Protein AF-O53037-F1 (afdb_monomer)

pLDDT: mean 86.44, std 13.81, range [35.84, 98.5]

Foldseek 3Di:
DVVVVVVVVVVVVVVVVVVVVVVVVPPDPQDPVCVQAPLFAADPDLQQQLLRQLQSCCCRVVVDPPGHSVNSLVQAPHSVHHDDLVSSQVSCVVVLKHKDKDWAALLLVLLAQAKKWFWWQPPVRRIHIWIFGHDDPQWTFIAGNHGGTDTHHSVRRLVTGDADPVNTTMIMDIGNDPVVVVVRVCSSVVVVVVVVVD

Solvent-accessible surface area (backbone atoms only — not comparable to full-atom values): 10901 Å² total; per-residue (Å²): 119,72,68,60,56,54,51,53,50,51,52,52,53,49,52,52,52,51,54,50,51,54,56,58,70,66,55,77,81,75,48,72,67,55,61,30,43,56,86,52,40,64,39,92,51,92,49,32,23,42,28,6,40,51,25,22,45,40,32,68,75,65,64,42,76,98,57,41,38,65,65,40,37,74,68,43,96,54,70,87,43,68,64,50,74,69,54,52,33,55,54,37,43,81,72,68,28,45,52,48,79,47,75,36,38,68,75,42,56,73,54,46,82,58,58,28,40,34,49,30,34,45,101,82,78,48,73,43,36,31,28,41,55,31,72,56,98,70,20,36,36,34,45,28,20,88,84,29,50,50,74,40,46,50,81,59,45,63,76,28,47,43,58,47,99,86,59,23,31,54,32,38,42,68,38,76,49,73,67,59,50,50,50,54,54,44,49,39,51,56,57,52,56,61,69,70,76,113

Radius of gyration: 23.27 Å; Cα contacts (8 Å, |Δi|>4): 294; chains: 1; bounding box: 66×50×70 Å

Mean predicted aligned error: 9.65 Å

InterPro domains:
  IPR005074 Peptidase C39, bacteriocin processing [PF03412] (38-161)
  IPR005074 Peptidase C39, bacteriocin processing [PS50990] (43-168)

Secondary structure (DSSP, 8-state):
-HHHHHHHHHHHHHHHHHHHHHHHHTS----HHHHHTTT-PPPSSTT-HHHHHHHHIIIIIS--TT--HHHHHTTSS-TTSPPPHHHHHHHHHHTT-EEEEEEE-HHHHTT--S-EEEEEE-TTS-EEEEEEEEEETTEEEEEETTTEEEEEEHHHHHHHB-B-TTS-EEEEEEESSHHHHHHHHHHHHHHHHHTT--

Organism: Haemophilus influenzae (NCBI:txid727)

Sequence (198 aa):
MLQSTLTLRKIYNLIILLCISDYISAREIVSYNEFKNFNIIRQTKNNSCGAAALATMLKYKFHISEINEDTILYKLKNPNEEASFFELARISKEFNINAIGLALTLKELLNINKPVIAYVNNSLNNDHFIIINGIFNKELLISDPAIGNYSLKVSDFEKIWLLRNDKKGDILYLHRDSKDHLEFIDNIKTKHRLLLRN

Nearest PDB structures (foldseek):
  6v9z-assembly1_B  TM=8.850E-01  e=5.588E-09  Acetivibrio thermocellus ATCC 27405
  7s5j-assembly1_A  TM=8.083E-01  e=1.763E-09  Acetivibrio thermocellus ATCC 27405
  3k8u-assembly1_A  TM=8.615E-01  e=3.901E-08  Streptococcus mutans
  8vp9-assembly1_B  TM=8.475E-01  e=3.672E-08  Acetivibrio thermocellus ATCC 27405
  8vp6-assembly1_A  TM=8.299E-01  e=3.672E-08  Acetivibrio thermocellus ATCC 27405

Structure (mmCIF, N/CA/C/O backbone):
data_AF-O53037-F1
#
_entry.id   AF-O53037-F1
#
loop_
_atom_site.group_PDB
_atom_site.id
_atom_site.type_symbol
_atom_site.label_atom_id
_atom_site.label_alt_id
_atom_site.label_comp_id
_atom_site.label_asym_id
_atom_site.label_entity_id
_atom_site.label_seq_id
_atom_site.pdbx_PDB_ins_code
_atom_site.Cartn_x
_atom_site.Cartn_y
_atom_site.Cartn_z
_atom_site.occupancy
_atom_site.B_iso_or_equiv
_atom_site.auth_seq_id
_atom_site.auth_comp_id
_atom_site.auth_asym_id
_atom_site.auth_atom_id
_atom_site.pdbx_PDB_model_num
ATOM 1 N N . MET A 1 1 ? 37.431 -31.813 50.242 1.00 59.84 1 MET A N 1
ATOM 2 C CA . MET A 1 1 ? 36.093 -31.927 49.610 1.00 59.84 1 MET A CA 1
ATOM 3 C C . MET A 1 1 ? 35.412 -30.585 49.314 1.00 59.84 1 MET A C 1
ATOM 5 O O . MET A 1 1 ? 34.792 -30.495 48.268 1.00 59.84 1 MET A O 1
ATOM 9 N N . LEU A 1 2 ? 35.512 -29.539 50.155 1.00 58.38 2 LEU A N 1
ATOM 10 C CA . LEU A 1 2 ? 34.874 -28.233 49.863 1.00 58.38 2 LEU A CA 1
ATOM 11 C C . LEU A 1 2 ? 35.540 -27.426 48.729 1.00 58.38 2 LEU A C 1
ATOM 13 O O . LEU A 1 2 ? 34.871 -26.702 48.003 1.00 58.38 2 LEU A O 1
ATOM 17 N N . GLN A 1 3 ? 36.860 -27.524 48.561 1.00 58.97 3 GLN A N 1
ATOM 18 C CA . GLN A 1 3 ? 37.585 -26.698 47.586 1.00 58.97 3 GLN A CA 1
ATOM 19 C C . GLN A 1 3 ? 37.318 -27.130 46.134 1.00 58.97 3 GLN A C 1
ATOM 21 O O . GLN A 1 3 ? 37.257 -26.289 45.243 1.00 58.97 3 GLN A O 1
ATOM 26 N N . SER A 1 4 ? 37.072 -28.426 45.912 1.00 61.31 4 SER A N 1
ATOM 27 C CA . SER A 1 4 ? 36.720 -28.988 44.604 1.00 61.31 4 SER A CA 1
ATOM 28 C C . SER A 1 4 ? 35.309 -28.596 44.150 1.00 61.31 4 SER A C 1
ATOM 30 O O . SER A 1 4 ? 35.088 -28.357 42.970 1.00 61.31 4 SER A O 1
ATOM 32 N N . THR A 1 5 ? 34.339 -28.457 45.057 1.00 73.25 5 THR A N 1
ATOM 33 C CA . THR A 1 5 ? 32.981 -28.016 44.680 1.00 73.25 5 THR A CA 1
ATOM 34 C C . THR A 1 5 ? 32.943 -26.528 44.316 1.00 73.25 5 THR A C 1
ATOM 36 O O . THR A 1 5 ? 32.206 -26.122 43.417 1.00 73.25 5 THR A O 1
ATOM 39 N N . LEU A 1 6 ? 33.794 -25.717 44.954 1.00 72.25 6 LEU A N 1
ATOM 40 C CA . LEU A 1 6 ? 33.995 -24.304 44.623 1.00 72.25 6 LEU A CA 1
ATOM 41 C C . LEU A 1 6 ? 34.641 -24.110 43.244 1.00 72.25 6 LEU A C 1
ATOM 43 O O . LEU A 1 6 ? 34.237 -23.204 42.513 1.00 72.25 6 LEU A O 1
ATOM 47 N N . THR A 1 7 ? 35.616 -24.945 42.869 1.00 77.75 7 THR A N 1
ATOM 48 C CA . THR A 1 7 ? 36.243 -24.876 41.538 1.00 77.75 7 THR A CA 1
ATOM 49 C C . THR A 1 7 ? 35.273 -25.304 40.438 1.00 77.75 7 THR A C 1
ATOM 51 O O . THR A 1 7 ? 35.134 -24.586 39.450 1.00 77.75 7 THR A O 1
ATOM 54 N N . LEU A 1 8 ? 34.520 -26.389 40.641 1.00 77.00 8 LEU A N 1
ATOM 55 C CA . LEU A 1 8 ? 33.475 -26.847 39.714 1.00 77.00 8 LEU A CA 1
ATOM 56 C C . LEU A 1 8 ? 32.386 -25.786 39.481 1.00 77.00 8 LEU A C 1
ATOM 58 O O . LEU A 1 8 ? 32.019 -25.516 38.339 1.00 77.00 8 LEU A O 1
ATOM 62 N N . ARG A 1 9 ? 31.919 -25.112 40.541 1.00 80.62 9 ARG A N 1
ATOM 63 C CA . ARG A 1 9 ? 30.918 -24.037 40.427 1.00 80.62 9 ARG A CA 1
ATOM 64 C C . ARG A 1 9 ? 31.446 -22.809 39.676 1.00 80.62 9 ARG A C 1
ATOM 66 O O . ARG A 1 9 ? 30.692 -22.184 38.934 1.00 80.62 9 ARG A O 1
ATOM 73 N N . LYS A 1 10 ? 32.729 -22.463 39.836 1.00 80.12 10 LYS A N 1
ATOM 74 C CA . LYS A 1 10 ? 33.365 -21.370 39.078 1.00 80.12 10 LYS A CA 1
ATOM 75 C C . LYS A 1 10 ? 33.458 -21.690 37.588 1.00 80.12 10 LYS A C 1
ATOM 77 O O . LYS A 1 10 ? 33.148 -20.822 36.781 1.00 80.12 10 LYS A O 1
ATOM 82 N N . ILE A 1 11 ? 33.830 -22.922 37.238 1.00 85.94 11 ILE A N 1
ATOM 83 C CA . ILE A 1 11 ? 33.901 -23.374 35.841 1.00 85.94 11 ILE A CA 1
ATOM 84 C C . ILE A 1 11 ? 32.507 -23.349 35.207 1.00 85.94 11 ILE A C 1
ATOM 86 O O . ILE A 1 11 ? 32.342 -22.795 34.127 1.00 85.94 11 ILE A O 1
ATOM 90 N N . TYR A 1 12 ? 31.490 -23.861 35.904 1.00 87.38 12 TYR A N 1
ATOM 91 C CA . TYR A 1 12 ? 30.105 -23.836 35.427 1.00 87.38 12 TYR A CA 1
ATOM 92 C C . TYR A 1 12 ? 29.589 -22.410 35.183 1.00 87.38 12 TYR A C 1
ATOM 94 O O . TYR A 1 12 ? 29.035 -22.121 34.126 1.00 87.38 12 TYR A O 1
ATOM 102 N N . ASN A 1 13 ? 29.834 -21.492 36.123 1.00 81.62 13 ASN A N 1
ATOM 103 C CA . ASN A 1 13 ? 29.456 -20.088 35.960 1.00 81.62 13 ASN A CA 1
ATOM 104 C C . ASN A 1 13 ? 30.211 -19.406 34.809 1.00 81.62 13 ASN A C 1
ATOM 106 O O . ASN A 1 13 ? 29.629 -18.572 34.122 1.00 81.62 13 ASN A O 1
ATOM 110 N N . LEU A 1 14 ? 31.483 -19.756 34.589 1.00 83.56 14 LEU A N 1
ATOM 111 C CA . LEU A 1 14 ? 32.276 -19.227 33.480 1.00 83.56 14 LEU A CA 1
ATOM 112 C C . LEU A 1 14 ? 31.750 -19.731 32.130 1.00 83.56 14 LEU A C 1
ATOM 114 O O . LEU A 1 14 ? 31.617 -18.938 31.206 1.00 83.56 14 LEU A O 1
ATOM 118 N N . ILE A 1 15 ? 31.386 -21.014 32.036 1.00 83.50 15 ILE A N 1
ATOM 119 C CA . ILE A 1 15 ? 30.761 -21.594 30.838 1.00 83.50 15 ILE A CA 1
ATOM 120 C C . ILE A 1 15 ? 29.419 -20.911 30.556 1.00 83.50 15 ILE A C 1
ATOM 122 O O . ILE A 1 15 ? 29.190 -20.485 29.432 1.00 83.50 15 ILE A O 1
ATOM 126 N N . ILE A 1 16 ? 28.565 -20.727 31.571 1.00 81.94 16 ILE A N 1
ATOM 127 C CA . ILE A 1 16 ? 27.302 -19.988 31.413 1.00 81.94 16 ILE A CA 1
ATOM 128 C C . ILE A 1 16 ? 27.556 -18.564 30.914 1.00 81.94 16 ILE A C 1
ATOM 130 O O . ILE A 1 16 ? 26.870 -18.111 30.002 1.00 81.94 16 ILE A O 1
ATOM 134 N N . LEU A 1 17 ? 28.533 -17.857 31.484 1.00 78.50 17 LEU A N 1
ATOM 135 C CA . LEU A 1 17 ? 28.840 -16.482 31.093 1.00 78.50 17 LEU A CA 1
ATOM 136 C C . LEU A 1 17 ? 29.325 -16.395 29.638 1.00 78.50 17 LEU A C 1
ATOM 138 O O . LEU A 1 17 ? 28.902 -15.498 28.912 1.00 78.50 17 LEU A O 1
ATOM 142 N N . LEU A 1 18 ? 30.157 -17.347 29.206 1.00 78.31 18 LEU A N 1
ATOM 143 C CA . LEU A 1 18 ? 30.612 -17.457 27.819 1.00 78.31 18 LEU A CA 1
ATOM 144 C C . LEU A 1 18 ? 29.440 -17.761 26.873 1.00 78.31 18 LEU A C 1
ATOM 146 O O . LEU A 1 18 ? 29.256 -17.049 25.892 1.00 78.31 18 LEU A O 1
ATOM 150 N N . CYS A 1 19 ? 28.567 -18.712 27.221 1.00 71.69 19 CYS A N 1
ATOM 151 C CA . CYS A 1 19 ? 27.375 -19.021 26.427 1.00 71.69 19 CYS A CA 1
ATOM 152 C C . CYS A 1 19 ? 26.400 -17.835 26.323 1.00 71.69 19 CYS A C 1
ATOM 154 O O . CYS A 1 19 ? 25.789 -17.635 25.275 1.00 71.69 19 CYS A O 1
ATOM 156 N N . ILE A 1 20 ? 26.247 -17.035 27.385 1.00 71.75 20 ILE A N 1
ATOM 157 C CA . ILE A 1 20 ? 25.421 -15.817 27.360 1.00 71.75 20 ILE A CA 1
ATOM 158 C C . ILE A 1 20 ? 26.064 -14.747 26.469 1.00 71.75 20 ILE A C 1
ATOM 160 O O . ILE A 1 20 ? 25.354 -14.082 25.718 1.00 71.75 20 ILE A O 1
ATOM 164 N N . SER A 1 21 ? 27.388 -14.586 26.528 1.00 66.94 21 SER A N 1
ATOM 165 C CA . SER A 1 21 ? 28.127 -13.637 25.685 1.00 66.94 21 SER A CA 1
ATOM 166 C C . SER A 1 21 ? 27.959 -13.954 24.198 1.00 66.94 21 SER A C 1
ATOM 168 O O . SER A 1 21 ? 27.595 -13.073 23.417 1.00 66.94 21 SER A O 1
ATOM 170 N N . ASP A 1 22 ? 28.145 -15.218 23.816 1.00 62.12 22 ASP A N 1
ATOM 171 C CA . ASP A 1 22 ? 27.982 -15.669 22.430 1.00 62.12 22 ASP A CA 1
ATOM 172 C C . ASP A 1 22 ? 26.527 -15.522 21.960 1.00 62.12 22 ASP A C 1
ATOM 174 O O . ASP A 1 22 ? 26.267 -15.082 20.840 1.00 62.12 22 ASP A O 1
ATOM 178 N N . TYR A 1 23 ? 25.561 -15.804 22.841 1.00 62.50 23 TYR A N 1
ATOM 179 C CA . TYR A 1 23 ? 24.137 -15.618 22.558 1.00 62.50 23 TYR A CA 1
ATOM 180 C C . TYR A 1 23 ? 23.761 -14.144 22.331 1.00 62.50 23 TYR A C 1
ATOM 182 O O . TYR A 1 23 ? 22.953 -13.837 21.456 1.00 62.50 23 TYR A O 1
ATOM 190 N N . ILE A 1 24 ? 24.352 -13.217 23.091 1.00 61.16 24 ILE A N 1
ATOM 191 C CA . ILE A 1 24 ? 24.128 -11.774 22.918 1.00 61.16 24 ILE A CA 1
ATOM 192 C C . ILE A 1 24 ? 24.779 -11.279 21.621 1.00 61.16 24 ILE A C 1
ATOM 194 O O . ILE A 1 24 ? 24.157 -10.503 20.898 1.00 61.16 24 ILE A O 1
ATOM 198 N N . SER A 1 25 ? 25.980 -11.762 21.289 1.00 58.72 25 SER A N 1
ATOM 199 C CA . SER A 1 25 ? 26.671 -11.404 20.043 1.00 58.72 25 SER A CA 1
ATOM 200 C C . SER A 1 25 ? 25.971 -11.937 18.787 1.00 58.72 25 SER A C 1
ATOM 202 O O . SER A 1 25 ? 26.129 -11.356 17.717 1.00 58.72 25 SER A O 1
ATOM 204 N N . ALA A 1 26 ? 25.199 -13.022 18.900 1.00 57.34 26 ALA A N 1
ATOM 205 C CA . ALA A 1 26 ? 24.442 -13.606 17.792 1.00 57.34 26 ALA A CA 1
ATOM 206 C C . ALA A 1 26 ? 23.157 -12.833 17.442 1.00 57.34 26 ALA A C 1
ATOM 208 O O . ALA A 1 26 ? 22.530 -13.108 16.417 1.00 57.34 26 ALA A O 1
ATOM 209 N N . ARG A 1 27 ? 22.737 -11.869 18.272 1.00 58.75 27 ARG A N 1
ATOM 210 C CA . ARG A 1 27 ? 21.600 -11.007 17.948 1.00 58.75 27 ARG A CA 1
ATOM 211 C C . ARG A 1 27 ? 22.101 -9.867 17.069 1.00 58.75 27 ARG A C 1
ATOM 213 O O . ARG A 1 27 ? 22.572 -8.853 17.572 1.00 58.75 27 ARG A O 1
ATOM 220 N N . GLU A 1 28 ? 22.008 -10.055 15.757 1.00 62.25 28 GLU A N 1
ATOM 221 C CA . GLU A 1 28 ? 22.267 -9.003 14.775 1.00 62.25 28 GLU A CA 1
ATOM 222 C C . GLU A 1 28 ? 21.442 -7.762 15.162 1.00 62.25 28 GLU A C 1
ATOM 224 O O . GLU A 1 28 ? 20.207 -7.800 15.208 1.00 62.25 28 GLU A O 1
ATOM 229 N N . ILE A 1 29 ? 22.117 -6.679 15.560 1.00 69.06 29 ILE A N 1
ATOM 230 C CA . ILE A 1 29 ? 21.452 -5.427 15.923 1.00 69.06 29 ILE A CA 1
ATOM 231 C C . ILE A 1 29 ? 21.024 -4.775 14.613 1.00 69.06 29 ILE A C 1
ATOM 233 O O . ILE A 1 29 ? 21.789 -4.040 13.994 1.00 69.06 29 ILE A O 1
ATOM 237 N N . VAL A 1 30 ? 19.798 -5.069 14.188 1.00 75.56 30 VAL A N 1
ATOM 238 C CA . VAL A 1 30 ? 19.183 -4.424 13.027 1.00 75.56 30 VAL A CA 1
ATOM 239 C C . VAL A 1 30 ? 19.021 -2.938 13.335 1.00 75.56 30 VAL A C 1
ATOM 241 O O . VAL A 1 30 ? 18.437 -2.558 14.357 1.00 75.56 30 VAL A O 1
ATOM 244 N N . SER A 1 31 ? 19.542 -2.081 12.464 1.00 86.31 31 SER A N 1
ATOM 245 C CA . SER A 1 31 ? 19.411 -0.636 12.620 1.00 86.31 31 SER A CA 1
ATOM 246 C C . SER A 1 31 ? 17.942 -0.210 12.516 1.00 86.31 31 SER A C 1
ATOM 248 O O . SER A 1 31 ? 17.129 -0.838 11.834 1.00 86.31 31 SER A O 1
ATOM 250 N N . TYR A 1 32 ? 17.582 0.912 13.147 1.00 85.56 32 TYR A N 1
ATOM 251 C CA . TYR A 1 32 ? 16.223 1.457 13.030 1.00 85.56 32 TYR A CA 1
ATOM 252 C C . TYR A 1 32 ? 15.809 1.661 11.564 1.00 85.56 32 TYR A C 1
ATOM 254 O O . TYR A 1 32 ? 14.665 1.401 11.201 1.00 85.56 32 TYR A O 1
ATOM 262 N N . ASN A 1 33 ? 16.745 2.086 10.708 1.00 85.62 33 ASN A N 1
ATOM 263 C CA . ASN A 1 33 ? 16.475 2.297 9.291 1.00 85.62 33 ASN A CA 1
ATOM 264 C C . ASN A 1 33 ? 16.194 0.982 8.546 1.00 85.62 33 ASN A C 1
ATOM 266 O O . ASN A 1 33 ? 15.297 0.938 7.708 1.00 85.62 33 ASN A O 1
ATOM 270 N N . GLU A 1 34 ? 16.909 -0.097 8.859 1.00 87.56 34 GLU A N 1
ATOM 271 C CA . GLU A 1 34 ? 16.630 -1.421 8.288 1.00 87.56 34 GLU A CA 1
ATOM 272 C C . GLU A 1 34 ? 15.280 -1.959 8.757 1.00 87.56 34 GLU A C 1
ATOM 274 O O . GLU A 1 34 ? 14.496 -2.434 7.939 1.00 87.56 34 GLU A O 1
ATOM 279 N N . PHE A 1 35 ? 14.952 -1.811 10.044 1.00 88.19 35 PHE A N 1
ATOM 280 C CA . PHE A 1 35 ? 13.645 -2.211 10.567 1.00 88.19 35 PHE A CA 1
ATOM 281 C C . PHE A 1 35 ? 12.504 -1.418 9.913 1.00 88.19 35 PHE A C 1
ATOM 283 O O . PHE A 1 35 ? 11.510 -1.986 9.453 1.00 88.19 35 PHE A O 1
ATOM 290 N N . LYS A 1 36 ? 12.669 -0.094 9.805 1.00 91.81 36 LYS A N 1
ATOM 291 C CA . LYS A 1 36 ? 11.704 0.795 9.149 1.00 91.81 36 LYS A CA 1
ATOM 292 C C . LYS A 1 36 ? 11.491 0.417 7.684 1.00 91.81 36 LYS A C 1
ATOM 294 O O . LYS A 1 36 ? 10.374 0.516 7.196 1.00 91.81 36 LYS A O 1
ATOM 299 N N . ASN A 1 37 ? 12.529 -0.039 6.990 1.00 94.56 37 ASN A N 1
ATOM 300 C CA . ASN A 1 37 ? 12.458 -0.415 5.578 1.00 94.56 37 ASN A CA 1
ATOM 301 C C . ASN A 1 37 ? 12.364 -1.936 5.362 1.00 94.56 37 ASN A C 1
ATOM 303 O O . ASN A 1 37 ? 12.603 -2.428 4.259 1.00 94.56 37 ASN A O 1
ATOM 307 N N . PHE A 1 38 ? 11.987 -2.692 6.394 1.00 94.12 38 PHE A N 1
ATOM 308 C CA . PHE A 1 38 ? 11.860 -4.140 6.306 1.00 94.12 38 PHE A CA 1
ATOM 309 C C . PHE A 1 38 ? 10.733 -4.551 5.347 1.00 94.12 38 PHE A C 1
ATOM 311 O O . PHE A 1 38 ? 9.603 -4.082 5.468 1.00 94.12 38 PHE A O 1
ATOM 318 N N . ASN A 1 39 ? 11.021 -5.459 4.411 1.00 95.75 39 ASN A N 1
ATOM 319 C CA . ASN A 1 39 ? 10.050 -6.002 3.452 1.00 95.75 39 ASN A CA 1
ATOM 320 C C . ASN A 1 39 ? 9.219 -4.947 2.692 1.00 95.75 39 ASN A C 1
ATOM 322 O O . ASN A 1 39 ? 8.044 -5.168 2.395 1.00 95.75 39 ASN A O 1
ATOM 326 N N . ILE A 1 40 ? 9.836 -3.813 2.357 1.00 96.75 40 ILE A N 1
ATOM 327 C CA . ILE A 1 40 ? 9.243 -2.766 1.524 1.00 96.75 40 ILE A CA 1
ATOM 328 C C . ILE A 1 40 ? 10.236 -2.330 0.445 1.00 96.75 40 ILE A C 1
ATOM 330 O O . ILE A 1 40 ? 11.424 -2.153 0.706 1.00 96.75 40 ILE A O 1
ATOM 334 N N . ILE A 1 41 ? 9.751 -2.157 -0.784 1.00 97.50 41 ILE A N 1
ATOM 335 C CA . ILE A 1 41 ? 10.502 -1.498 -1.854 1.00 97.50 41 ILE A CA 1
ATOM 336 C C . ILE A 1 41 ? 10.232 0.002 -1.745 1.00 97.50 41 ILE A C 1
ATOM 338 O O . ILE A 1 41 ? 9.089 0.449 -1.828 1.00 97.50 41 ILE A O 1
ATOM 342 N N . ARG A 1 42 ? 11.302 0.765 -1.525 1.00 96.00 42 ARG A N 1
ATOM 343 C CA . ARG A 1 42 ? 11.283 2.228 -1.460 1.00 96.00 42 ARG A CA 1
ATOM 344 C C . ARG A 1 42 ? 11.122 2.796 -2.858 1.00 96.00 42 ARG A C 1
ATOM 346 O O . ARG A 1 42 ? 11.721 2.273 -3.790 1.00 96.00 42 ARG A O 1
ATOM 353 N N . GLN A 1 43 ? 10.346 3.864 -2.972 1.00 95.38 43 GLN A N 1
ATOM 354 C CA . GLN A 1 43 ? 10.231 4.599 -4.222 1.00 95.38 43 GLN A CA 1
ATOM 35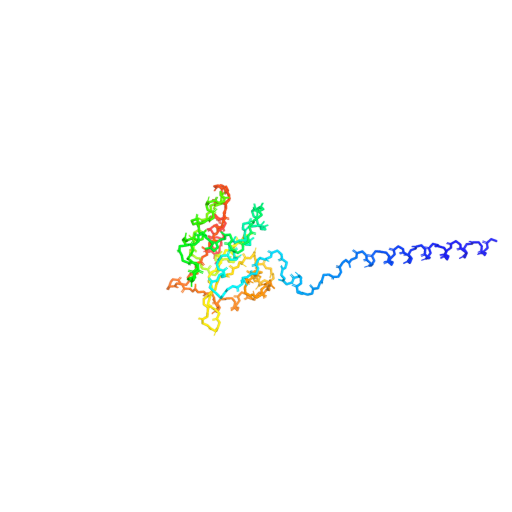5 C C . GLN A 1 43 ? 11.460 5.496 -4.424 1.00 95.38 43 GLN A C 1
ATOM 357 O O . GLN A 1 43 ? 11.984 6.063 -3.460 1.00 95.38 43 GLN A O 1
ATOM 362 N N . THR A 1 44 ? 11.894 5.657 -5.668 1.00 94.88 44 THR A N 1
ATOM 363 C CA . THR A 1 44 ? 13.025 6.518 -6.044 1.00 94.88 44 THR A CA 1
ATOM 364 C C . THR A 1 44 ? 12.572 7.816 -6.709 1.00 94.88 44 THR A C 1
ATOM 366 O O . THR A 1 44 ? 13.336 8.781 -6.738 1.00 94.88 44 THR A O 1
ATOM 369 N N . LYS A 1 45 ? 11.323 7.881 -7.197 1.00 91.81 45 LYS A N 1
ATOM 370 C CA . LYS A 1 45 ? 10.727 9.070 -7.837 1.00 91.81 45 LYS A CA 1
ATOM 371 C C . LYS A 1 45 ? 9.464 9.527 -7.113 1.00 91.81 45 LYS A C 1
ATOM 373 O O . LYS A 1 45 ? 8.766 8.715 -6.511 1.00 91.81 45 LYS A O 1
ATOM 378 N N . ASN A 1 46 ? 9.097 10.801 -7.221 1.00 88.44 46 ASN A N 1
ATOM 379 C CA . ASN A 1 46 ? 7.917 11.336 -6.524 1.00 88.44 46 ASN A CA 1
ATOM 380 C C . ASN A 1 46 ? 6.596 10.676 -6.972 1.00 88.44 46 ASN A C 1
ATOM 382 O O . ASN A 1 46 ? 5.769 10.359 -6.128 1.00 88.44 46 ASN A O 1
ATOM 386 N N . ASN A 1 47 ? 6.442 10.380 -8.265 1.00 88.88 47 ASN A N 1
ATOM 387 C CA . ASN A 1 47 ? 5.229 9.809 -8.873 1.00 88.88 47 ASN A CA 1
ATOM 388 C C . ASN A 1 47 ? 5.196 8.264 -8.905 1.00 88.88 47 ASN A C 1
ATOM 390 O O . ASN A 1 47 ? 4.303 7.658 -9.491 1.00 88.88 47 ASN A O 1
ATOM 394 N N . SER A 1 48 ? 6.200 7.604 -8.325 1.00 94.19 48 SER A N 1
ATOM 395 C CA . SER A 1 48 ? 6.409 6.151 -8.457 1.00 94.19 48 SER A CA 1
ATOM 396 C C . SER A 1 48 ? 5.855 5.324 -7.293 1.00 94.19 48 SER A C 1
ATOM 398 O O . SER A 1 48 ? 6.030 4.104 -7.256 1.00 94.19 48 SER A O 1
ATOM 400 N N . CYS A 1 49 ? 5.159 5.959 -6.348 1.00 95.00 49 CYS A N 1
ATOM 401 C CA . CYS A 1 49 ? 4.616 5.308 -5.157 1.00 95.00 49 CYS A CA 1
ATOM 402 C C . CYS A 1 49 ? 3.748 4.085 -5.490 1.00 95.00 49 CYS A C 1
ATOM 404 O O . CYS A 1 49 ? 3.927 3.026 -4.892 1.00 95.00 49 CYS A O 1
ATOM 406 N N . GLY A 1 50 ? 2.877 4.180 -6.502 1.00 95.62 50 GLY A N 1
ATOM 407 C CA . GLY A 1 50 ? 2.049 3.059 -6.960 1.00 95.62 50 GLY A CA 1
ATOM 408 C C . GLY A 1 50 ? 2.872 1.896 -7.520 1.00 95.62 50 GLY A C 1
ATOM 409 O O . GLY A 1 50 ? 2.590 0.732 -7.227 1.00 95.62 50 GLY A O 1
ATOM 410 N N . ALA A 1 51 ? 3.939 2.203 -8.265 1.00 97.25 51 ALA A N 1
ATOM 411 C CA . ALA A 1 51 ? 4.849 1.202 -8.810 1.00 97.25 51 ALA A CA 1
ATOM 412 C C . ALA A 1 51 ? 5.612 0.468 -7.697 1.00 97.25 51 ALA A C 1
ATOM 414 O O . ALA A 1 51 ? 5.640 -0.764 -7.668 1.00 97.25 51 ALA A O 1
ATOM 415 N N . ALA A 1 52 ? 6.159 1.212 -6.736 1.00 97.69 52 ALA A N 1
ATOM 416 C CA . ALA A 1 52 ? 6.863 0.658 -5.585 1.00 97.69 52 ALA A CA 1
ATOM 417 C C . ALA A 1 52 ? 5.931 -0.133 -4.641 1.00 97.69 52 ALA A C 1
ATOM 419 O O . ALA A 1 52 ? 6.317 -1.192 -4.133 1.00 97.69 52 ALA A O 1
ATOM 420 N N . ALA A 1 53 ? 4.683 0.312 -4.452 1.00 98.12 53 ALA A N 1
ATOM 421 C CA . ALA A 1 53 ? 3.671 -0.412 -3.681 1.00 98.12 53 ALA A CA 1
ATOM 422 C C . ALA A 1 53 ? 3.314 -1.759 -4.332 1.00 98.12 53 ALA A C 1
ATOM 424 O O . ALA A 1 53 ? 3.325 -2.800 -3.667 1.00 98.12 53 ALA A O 1
ATOM 425 N N . LEU A 1 54 ? 3.062 -1.772 -5.646 1.00 98.50 54 LEU A N 1
ATOM 426 C CA . LEU A 1 54 ? 2.799 -3.013 -6.376 1.00 98.50 54 LEU A CA 1
ATOM 427 C C . LEU A 1 54 ? 4.015 -3.945 -6.352 1.00 98.50 54 LEU A C 1
ATOM 429 O O . LEU A 1 54 ? 3.869 -5.133 -6.059 1.00 98.50 54 LEU A O 1
ATOM 433 N N . ALA A 1 55 ? 5.216 -3.413 -6.587 1.00 98.44 55 ALA A N 1
ATOM 434 C CA . ALA A 1 55 ? 6.455 -4.180 -6.520 1.00 98.44 55 ALA A CA 1
ATOM 435 C C . ALA A 1 55 ? 6.633 -4.842 -5.143 1.00 98.44 55 ALA A C 1
ATOM 437 O O . ALA A 1 55 ? 6.949 -6.030 -5.057 1.00 98.44 55 ALA A O 1
ATOM 438 N N . THR A 1 56 ? 6.369 -4.096 -4.064 1.00 98.50 56 THR A N 1
ATOM 439 C CA . THR A 1 56 ? 6.422 -4.593 -2.681 1.00 98.50 56 THR A CA 1
ATOM 440 C C . THR A 1 56 ? 5.458 -5.757 -2.470 1.00 98.50 56 THR A C 1
ATOM 442 O O . THR A 1 56 ? 5.856 -6.802 -1.951 1.00 98.50 56 THR A O 1
ATOM 445 N N . MET A 1 57 ? 4.202 -5.608 -2.904 1.00 98.38 57 MET A N 1
ATOM 446 C CA . MET A 1 57 ? 3.193 -6.664 -2.800 1.00 98.38 57 MET A CA 1
ATOM 447 C C . MET A 1 57 ? 3.616 -7.921 -3.566 1.00 98.38 57 MET A C 1
ATOM 449 O O . MET A 1 57 ? 3.614 -9.018 -3.003 1.00 98.38 57 MET A O 1
ATOM 453 N N . LEU A 1 58 ? 4.030 -7.779 -4.826 1.00 98.38 58 LEU A N 1
ATOM 454 C CA . LEU A 1 58 ? 4.432 -8.913 -5.659 1.00 98.38 58 LEU A CA 1
ATOM 455 C C . LEU A 1 58 ? 5.657 -9.638 -5.085 1.00 98.38 58 LEU A C 1
ATOM 457 O O . LEU A 1 58 ? 5.651 -10.866 -4.982 1.00 98.38 58 LEU A O 1
ATOM 461 N N . LYS A 1 59 ? 6.675 -8.893 -4.646 1.00 98.25 59 LYS A N 1
ATOM 462 C CA . LYS A 1 59 ? 7.908 -9.468 -4.103 1.00 98.25 59 LYS A CA 1
ATOM 463 C C . LYS A 1 59 ? 7.694 -10.155 -2.760 1.00 98.25 59 LYS A C 1
ATOM 465 O O . LYS A 1 59 ? 8.078 -11.308 -2.593 1.00 98.25 59 LYS A O 1
ATOM 470 N N . TYR A 1 60 ? 7.093 -9.466 -1.792 1.00 97.00 60 TYR A N 1
ATOM 471 C CA . TYR A 1 60 ? 7.077 -9.944 -0.406 1.00 97.00 60 TYR A CA 1
ATOM 472 C C . TYR A 1 60 ? 5.818 -10.720 -0.025 1.00 97.00 60 TYR A C 1
ATOM 474 O O . TYR A 1 60 ? 5.891 -11.561 0.867 1.00 97.00 60 TYR A O 1
ATOM 482 N N . LYS A 1 61 ? 4.670 -10.468 -0.670 1.00 95.56 61 LYS A N 1
ATOM 483 C CA . LYS A 1 61 ? 3.430 -11.225 -0.404 1.00 95.56 61 LYS A CA 1
ATOM 484 C C . LYS A 1 61 ? 3.226 -12.377 -1.376 1.00 95.56 61 LYS A C 1
ATOM 486 O O . LYS A 1 61 ? 2.728 -13.419 -0.969 1.00 95.56 61 LYS A O 1
ATOM 491 N N . PHE A 1 62 ? 3.613 -12.204 -2.639 1.00 96.31 62 PHE A N 1
ATOM 492 C CA . PHE A 1 62 ? 3.442 -13.232 -3.672 1.00 96.31 62 PHE A CA 1
ATOM 493 C C . PHE A 1 62 ? 4.732 -13.955 -4.060 1.00 96.31 62 PHE A C 1
ATOM 495 O O . PHE A 1 62 ? 4.673 -14.842 -4.914 1.00 96.31 62 PHE A O 1
ATOM 502 N N . HIS A 1 63 ? 5.854 -13.616 -3.415 1.00 96.69 63 HIS A N 1
ATOM 503 C CA . HIS A 1 63 ? 7.162 -14.246 -3.602 1.00 96.69 63 HIS A CA 1
ATOM 504 C C . HIS A 1 63 ? 7.636 -14.257 -5.059 1.00 96.69 63 HIS A C 1
ATOM 506 O O . HIS A 1 63 ? 8.312 -15.189 -5.489 1.00 96.69 63 HIS A O 1
ATOM 512 N N . ILE A 1 64 ? 7.278 -13.227 -5.829 1.00 96.88 64 ILE A N 1
ATOM 513 C CA . ILE A 1 64 ? 7.784 -13.081 -7.189 1.00 96.88 64 ILE A CA 1
ATOM 514 C C . ILE A 1 64 ? 9.213 -12.536 -7.116 1.00 96.88 64 ILE A C 1
ATOM 516 O O . ILE A 1 64 ? 9.456 -11.437 -6.609 1.00 96.88 64 ILE A O 1
ATOM 520 N N . SER A 1 65 ? 10.166 -13.341 -7.578 1.00 93.56 65 SER A N 1
ATOM 521 C CA . SER A 1 65 ? 11.584 -12.994 -7.617 1.00 93.56 65 SER A CA 1
ATOM 522 C C . SER A 1 65 ? 11.865 -11.875 -8.621 1.00 93.56 65 SER A C 1
ATOM 524 O O . SER A 1 65 ? 11.091 -11.650 -9.545 1.00 93.56 65 SER A O 1
ATOM 526 N N . GLU A 1 66 ? 12.992 -11.183 -8.436 1.00 91.88 66 GLU A N 1
ATOM 527 C CA . GLU A 1 66 ? 13.526 -10.204 -9.401 1.00 91.88 66 GLU A CA 1
ATOM 528 C C . GLU A 1 66 ? 12.606 -9.010 -9.723 1.00 91.88 66 GLU A C 1
ATOM 530 O O . GLU A 1 66 ? 12.790 -8.334 -10.728 1.00 91.88 66 GLU A O 1
ATOM 535 N N . ILE A 1 67 ? 11.650 -8.691 -8.845 1.00 95.88 67 ILE A N 1
ATOM 536 C CA . ILE A 1 67 ? 10.831 -7.479 -8.963 1.00 95.88 67 ILE A CA 1
ATOM 537 C C . ILE A 1 67 ? 11.419 -6.332 -8.135 1.00 95.88 67 ILE A C 1
ATOM 539 O O . ILE A 1 67 ? 11.797 -6.495 -6.968 1.00 95.88 67 ILE A O 1
ATOM 543 N N . ASN A 1 68 ? 11.442 -5.148 -8.742 1.00 97.19 68 ASN A N 1
ATOM 544 C CA . ASN A 1 68 ? 11.741 -3.860 -8.119 1.00 97.19 68 ASN A CA 1
ATOM 545 C C . ASN A 1 68 ? 10.789 -2.768 -8.655 1.00 97.19 68 ASN A C 1
ATOM 547 O O . ASN A 1 68 ? 9.890 -3.053 -9.447 1.00 97.19 68 ASN A O 1
ATOM 551 N N . GLU A 1 69 ? 10.971 -1.524 -8.211 1.00 97.31 69 GLU A N 1
ATOM 552 C CA . GLU A 1 69 ? 10.199 -0.366 -8.685 1.00 97.31 69 GLU A CA 1
ATOM 553 C C . GLU A 1 69 ? 10.296 -0.186 -10.211 1.00 97.31 69 GLU A C 1
ATOM 555 O O . GLU A 1 69 ? 9.267 -0.090 -10.881 1.00 97.31 69 GLU A O 1
ATOM 560 N N . ASP A 1 70 ? 11.511 -0.215 -10.769 1.00 97.06 70 ASP A N 1
ATOM 561 C CA . ASP A 1 70 ? 11.763 -0.007 -12.203 1.00 97.06 70 ASP A CA 1
ATOM 562 C C . ASP A 1 70 ? 11.054 -1.039 -13.085 1.00 97.06 70 ASP A C 1
ATOM 564 O O . ASP A 1 70 ? 10.545 -0.709 -14.157 1.00 97.06 70 ASP A O 1
ATOM 568 N N . THR A 1 71 ? 10.952 -2.281 -12.604 1.00 97.12 71 THR A N 1
ATOM 569 C CA . THR A 1 71 ? 10.229 -3.367 -13.281 1.00 97.12 71 THR A CA 1
ATOM 570 C C . THR A 1 71 ? 8.766 -2.994 -13.512 1.00 97.12 71 THR A C 1
ATOM 572 O O . THR A 1 71 ? 8.199 -3.309 -14.559 1.00 97.12 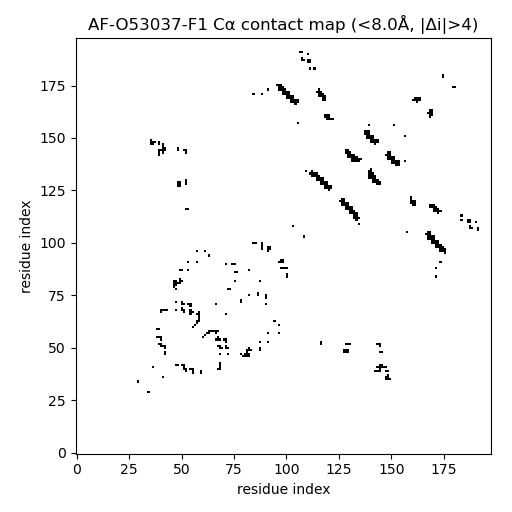71 THR A O 1
ATOM 575 N N . ILE A 1 72 ? 8.142 -2.329 -12.536 1.00 97.81 72 ILE A N 1
ATOM 576 C CA . ILE A 1 72 ? 6.748 -1.892 -12.627 1.00 97.81 72 ILE A CA 1
ATOM 577 C C . ILE A 1 72 ? 6.645 -0.585 -13.416 1.00 97.81 72 ILE A C 1
ATOM 579 O O . ILE A 1 72 ? 5.768 -0.477 -14.271 1.00 97.81 72 ILE A O 1
ATOM 583 N N . LEU A 1 73 ? 7.561 0.368 -13.204 1.00 96.38 73 LEU A N 1
ATOM 584 C CA . LEU A 1 73 ? 7.601 1.631 -13.952 1.00 96.38 73 LEU A CA 1
ATOM 585 C C . LEU A 1 73 ? 7.699 1.407 -15.464 1.00 96.38 73 LEU A C 1
ATOM 587 O O . LEU A 1 73 ? 6.974 2.048 -16.218 1.00 96.38 73 LEU A O 1
ATOM 591 N N . TYR A 1 74 ? 8.536 0.468 -15.914 1.00 96.00 74 TYR A N 1
ATOM 592 C CA . TYR A 1 74 ? 8.684 0.140 -17.337 1.00 96.00 74 TYR A CA 1
ATOM 593 C C . TYR A 1 74 ? 7.392 -0.412 -17.966 1.00 96.00 74 TYR A C 1
ATOM 595 O O . TYR A 1 74 ? 7.211 -0.360 -19.180 1.00 96.00 74 TYR A O 1
ATOM 603 N N . LYS A 1 75 ? 6.480 -0.942 -17.145 1.00 96.56 75 LYS A N 1
ATOM 604 C CA . LYS A 1 75 ? 5.198 -1.504 -17.587 1.00 96.56 75 LYS A CA 1
ATOM 605 C C . LYS A 1 75 ? 4.048 -0.498 -17.536 1.00 96.56 75 LYS A C 1
ATOM 607 O O . LYS A 1 75 ? 2.969 -0.814 -18.044 1.00 96.56 75 LYS A O 1
ATOM 612 N N . LEU A 1 76 ? 4.236 0.677 -16.929 1.00 95.50 76 LEU A N 1
ATOM 613 C CA . LEU A 1 76 ? 3.237 1.749 -16.924 1.00 95.50 76 LEU A CA 1
ATOM 614 C C . LEU A 1 76 ? 3.070 2.344 -18.321 1.00 95.50 76 LEU A C 1
ATOM 616 O O . LEU A 1 76 ? 4.001 2.346 -19.125 1.00 95.50 76 LEU A O 1
ATOM 620 N N . LYS A 1 77 ? 1.882 2.889 -18.607 1.00 94.38 77 LYS A N 1
ATOM 621 C CA . LYS A 1 77 ? 1.656 3.593 -19.874 1.00 94.38 77 LYS A CA 1
ATOM 622 C C . LYS A 1 77 ? 2.491 4.875 -19.949 1.00 94.38 77 LYS A C 1
ATOM 624 O O . LYS A 1 77 ? 3.028 5.185 -21.009 1.00 94.38 77 LYS A O 1
ATOM 629 N N . ASN A 1 78 ? 2.590 5.604 -18.836 1.00 92.69 78 ASN A N 1
ATOM 630 C CA . ASN A 1 78 ? 3.456 6.768 -18.695 1.00 92.69 78 ASN A CA 1
ATOM 631 C C . ASN A 1 78 ? 4.222 6.702 -17.356 1.00 92.69 78 ASN A C 1
ATOM 633 O O . ASN A 1 78 ? 3.621 6.915 -16.306 1.00 92.69 78 ASN A O 1
ATOM 637 N N . PRO A 1 79 ? 5.542 6.440 -17.358 1.00 88.75 79 PRO A N 1
ATOM 638 C CA . PRO A 1 79 ? 6.333 6.336 -16.128 1.00 88.75 79 PRO A CA 1
ATOM 639 C C . PRO A 1 79 ? 6.573 7.682 -15.422 1.00 88.75 79 PRO A C 1
ATOM 641 O O . PRO A 1 79 ? 7.127 7.694 -14.322 1.00 88.75 79 PRO A O 1
ATOM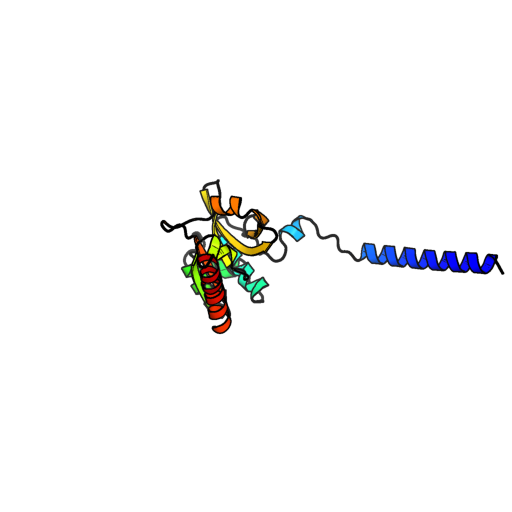 644 N N . ASN A 1 80 ? 6.198 8.805 -16.046 1.00 88.81 80 ASN A N 1
ATOM 645 C CA . ASN A 1 80 ? 6.304 10.152 -15.474 1.00 88.81 80 ASN A CA 1
ATOM 646 C C . ASN A 1 80 ? 4.992 10.639 -14.834 1.00 88.81 80 ASN A C 1
ATOM 648 O O . ASN A 1 80 ? 4.966 11.722 -14.256 1.00 88.81 80 ASN A O 1
ATOM 652 N N . GLU A 1 81 ? 3.919 9.851 -14.925 1.00 87.88 81 GLU A N 1
ATOM 653 C CA . GLU A 1 81 ? 2.639 10.110 -14.261 1.00 87.88 81 GLU A CA 1
ATOM 654 C C . GLU A 1 81 ? 2.444 9.152 -13.081 1.00 87.88 81 GLU A C 1
ATOM 656 O O . GLU A 1 81 ? 3.165 8.160 -12.940 1.00 87.88 81 GLU A O 1
ATOM 661 N N . GLU A 1 82 ? 1.501 9.471 -12.200 1.00 88.00 82 GLU A N 1
ATOM 662 C CA . GLU A 1 82 ? 1.097 8.563 -11.129 1.00 88.00 82 GLU A CA 1
ATOM 663 C C . GLU A 1 82 ? 0.282 7.397 -11.694 1.00 88.00 82 GLU A C 1
ATOM 665 O O . GLU A 1 82 ? -0.586 7.567 -12.550 1.00 88.00 82 GLU A O 1
ATOM 670 N N . ALA A 1 83 ? 0.560 6.189 -11.204 1.00 92.81 83 ALA A N 1
ATOM 671 C CA . ALA A 1 83 ? -0.137 4.993 -11.654 1.00 92.81 83 ALA A CA 1
ATOM 672 C C . ALA A 1 83 ? -1.594 4.980 -11.173 1.00 92.81 83 ALA A C 1
ATOM 674 O O . ALA A 1 83 ? -1.871 5.224 -10.005 1.00 92.81 83 ALA A O 1
ATOM 675 N N . SER A 1 84 ? -2.532 4.583 -12.028 1.00 94.00 84 SER A N 1
ATOM 676 C CA . SER A 1 84 ? -3.910 4.319 -11.588 1.00 94.00 84 SER A CA 1
ATOM 677 C C . SER A 1 84 ? -4.074 2.904 -11.014 1.00 94.00 84 SER A C 1
ATOM 679 O O . SER A 1 84 ? -3.368 1.973 -11.409 1.00 94.00 84 SER A O 1
ATOM 681 N N . PHE A 1 85 ? -5.084 2.674 -10.161 1.00 95.81 85 PHE A N 1
ATOM 682 C CA . PHE A 1 85 ? -5.437 1.312 -9.723 1.00 95.81 85 PHE A CA 1
ATOM 683 C C . PHE A 1 85 ? -5.708 0.358 -10.895 1.00 95.81 85 PHE A C 1
ATOM 685 O O . PHE A 1 85 ? -5.370 -0.823 -10.822 1.00 95.81 85 PHE A O 1
ATOM 692 N N . PHE A 1 86 ? -6.289 0.869 -11.985 1.00 96.00 86 PHE A N 1
ATOM 693 C CA . PHE A 1 86 ? -6.533 0.095 -13.198 1.00 96.00 86 PHE A CA 1
ATOM 694 C C . PHE A 1 86 ? -5.226 -0.383 -13.842 1.00 96.00 86 PHE A C 1
ATOM 696 O O . PHE A 1 86 ? -5.108 -1.554 -14.207 1.00 96.00 86 PHE A O 1
ATOM 703 N N . GLU A 1 87 ? -4.225 0.492 -13.948 1.00 96.25 87 GLU A N 1
ATOM 704 C CA . GLU A 1 87 ? -2.910 0.113 -14.465 1.00 96.25 87 GLU A CA 1
ATOM 705 C C . GLU A 1 87 ? -2.194 -0.873 -13.550 1.00 96.25 87 GLU A C 1
ATOM 707 O O . GLU A 1 87 ? -1.670 -1.870 -14.043 1.00 96.25 87 GLU A O 1
ATOM 712 N N . LEU A 1 88 ? -2.226 -0.656 -12.232 1.00 97.94 88 LEU A N 1
ATOM 713 C CA . LEU A 1 88 ? -1.623 -1.586 -11.275 1.00 97.94 88 LEU A CA 1
ATOM 714 C C . LEU A 1 88 ? -2.259 -2.981 -11.373 1.00 97.94 88 LEU A C 1
ATOM 716 O O . LEU A 1 88 ? -1.545 -3.983 -11.390 1.00 97.94 88 LEU A O 1
ATOM 720 N N . ALA A 1 89 ? -3.585 -3.056 -11.516 1.00 97.94 89 ALA A N 1
ATOM 721 C CA . ALA A 1 89 ? -4.300 -4.315 -11.718 1.00 97.94 89 ALA A CA 1
ATOM 722 C C . ALA A 1 89 ? -3.981 -4.980 -13.067 1.00 97.94 89 ALA A C 1
ATOM 724 O O . ALA A 1 89 ? -3.923 -6.207 -13.164 1.00 97.94 89 ALA A O 1
ATOM 725 N N . ARG A 1 90 ? -3.778 -4.190 -14.128 1.00 97.69 90 ARG A N 1
ATOM 726 C CA . ARG A 1 90 ? -3.339 -4.708 -15.432 1.00 97.69 90 ARG A CA 1
ATOM 727 C C . ARG A 1 90 ? -1.939 -5.308 -15.326 1.00 97.69 90 ARG A C 1
ATOM 729 O O . ARG A 1 90 ? -1.730 -6.422 -15.796 1.00 97.69 90 ARG A O 1
ATOM 736 N N . ILE A 1 91 ? -1.009 -4.590 -14.701 1.00 98.06 91 ILE A N 1
ATOM 737 C CA . ILE A 1 91 ? 0.387 -5.013 -14.562 1.00 98.06 91 ILE A CA 1
ATOM 738 C C . ILE A 1 91 ? 0.495 -6.244 -13.661 1.00 98.06 91 ILE A C 1
ATOM 740 O O . ILE A 1 91 ? 1.238 -7.164 -13.990 1.00 98.06 91 ILE A O 1
ATOM 744 N N . SER A 1 92 ? -0.267 -6.320 -12.562 1.00 98.06 92 SER A N 1
ATOM 745 C CA . SER A 1 92 ? -0.225 -7.484 -11.664 1.00 98.06 92 SER A CA 1
ATOM 746 C C . SER A 1 92 ? -0.542 -8.794 -12.400 1.00 98.06 92 SER A C 1
ATOM 748 O O . SER A 1 92 ? 0.076 -9.824 -12.119 1.00 98.06 92 SER A O 1
ATOM 750 N N . LYS A 1 93 ? -1.452 -8.753 -13.385 1.00 97.19 93 LYS A N 1
ATOM 751 C CA . LYS A 1 93 ? -1.830 -9.922 -14.194 1.00 97.19 93 LYS A CA 1
ATOM 752 C C . LYS A 1 93 ? -0.683 -10.454 -15.044 1.00 97.19 93 LYS A C 1
ATOM 754 O O . LYS A 1 93 ? -0.617 -11.661 -15.253 1.00 97.19 93 LYS A O 1
ATOM 759 N N . GLU A 1 94 ? 0.245 -9.598 -15.473 1.00 96.75 94 GLU A N 1
ATOM 760 C CA . GLU A 1 94 ? 1.454 -10.028 -16.192 1.00 96.75 94 GLU A CA 1
ATOM 761 C C . GLU A 1 94 ? 2.350 -10.931 -15.323 1.00 96.75 94 GLU A C 1
ATOM 763 O O . GLU A 1 94 ? 3.134 -11.715 -15.849 1.00 96.75 94 GLU A O 1
ATOM 768 N N . PHE A 1 95 ? 2.189 -10.878 -13.995 1.00 96.62 95 PHE A N 1
ATOM 769 C CA . PHE A 1 95 ? 2.876 -11.731 -13.020 1.00 96.62 95 PHE A CA 1
ATOM 770 C C . PHE A 1 95 ? 2.002 -12.881 -12.495 1.00 96.62 95 PHE A C 1
ATOM 772 O O . PHE A 1 95 ? 2.307 -13.470 -11.457 1.00 96.62 95 PHE A O 1
ATOM 779 N N . ASN A 1 96 ? 0.907 -13.213 -13.189 1.00 96.31 96 ASN A N 1
ATOM 780 C CA . ASN A 1 96 ? -0.087 -14.212 -12.771 1.00 96.31 96 ASN A CA 1
ATOM 781 C C . ASN A 1 96 ? -0.758 -13.902 -11.419 1.00 96.31 96 ASN A C 1
ATOM 783 O O . ASN A 1 96 ? -1.224 -14.813 -10.731 1.00 96.31 96 ASN A O 1
ATOM 787 N N . ILE A 1 97 ? -0.816 -12.621 -11.036 1.00 97.75 97 ILE A N 1
ATOM 788 C CA . ILE A 1 97 ? -1.515 -12.151 -9.838 1.00 97.75 97 ILE A CA 1
ATOM 789 C C . ILE A 1 97 ? -2.718 -11.315 -10.266 1.00 97.75 97 ILE A C 1
ATOM 791 O O . ILE A 1 97 ? -2.595 -10.275 -10.913 1.00 97.75 97 ILE A O 1
ATOM 795 N N . ASN A 1 98 ? -3.908 -11.763 -9.892 1.00 96.88 98 ASN A N 1
ATOM 796 C CA . ASN A 1 98 ? -5.129 -11.015 -10.138 1.00 96.88 98 ASN A CA 1
ATOM 797 C C . ASN A 1 98 ? -5.258 -9.871 -9.133 1.00 96.88 98 ASN A C 1
ATOM 799 O O . ASN A 1 98 ? -4.716 -9.930 -8.029 1.00 96.88 98 ASN A O 1
ATOM 803 N N . ALA A 1 99 ? -5.999 -8.835 -9.510 1.00 96.31 99 ALA A N 1
ATOM 804 C CA . ALA A 1 99 ? -6.315 -7.739 -8.614 1.00 96.31 99 ALA A CA 1
ATOM 805 C C . ALA A 1 99 ? -7.741 -7.239 -8.845 1.00 96.31 99 ALA A C 1
ATOM 807 O O . ALA A 1 99 ? -8.230 -7.234 -9.979 1.00 96.31 99 ALA A O 1
ATOM 808 N N . ILE A 1 100 ? -8.390 -6.806 -7.766 1.00 94.38 100 ILE A N 1
ATOM 809 C CA . ILE A 1 100 ? -9.731 -6.227 -7.773 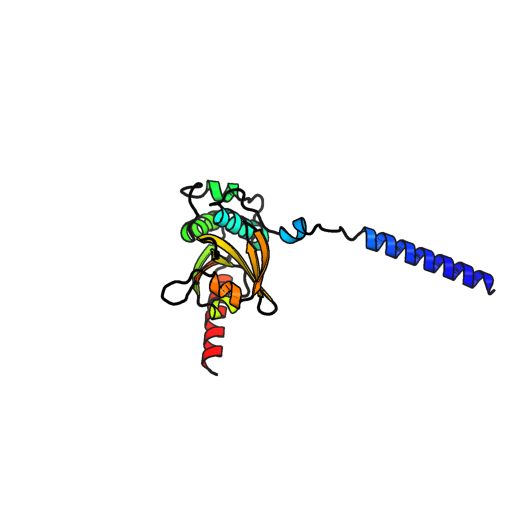1.00 94.38 100 ILE A CA 1
ATOM 810 C C . ILE A 1 100 ? -9.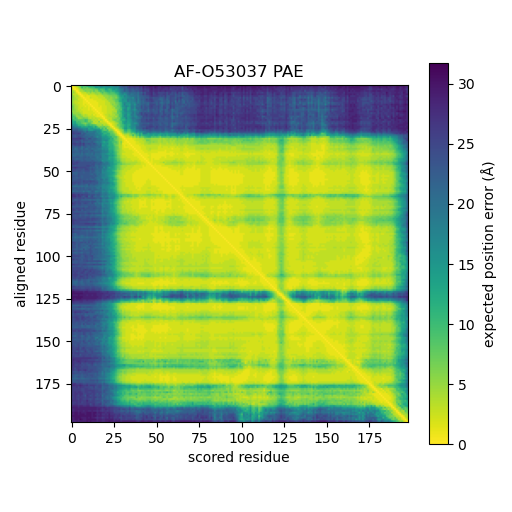724 -4.880 -7.051 1.00 94.38 100 ILE A C 1
ATOM 812 O O . ILE A 1 100 ? -9.217 -4.760 -5.934 1.00 94.38 100 ILE A O 1
ATOM 816 N N . GLY A 1 101 ? -10.281 -3.865 -7.711 1.00 94.12 101 GLY A N 1
ATOM 817 C CA . GLY A 1 101 ? -10.543 -2.562 -7.108 1.00 94.12 101 GLY A CA 1
ATOM 818 C C . GLY A 1 101 ? -11.870 -2.583 -6.354 1.00 94.12 101 GLY A C 1
ATOM 819 O O . GLY A 1 101 ? -12.868 -3.077 -6.882 1.00 94.12 101 GLY A O 1
ATOM 820 N N . LEU A 1 102 ? -11.890 -2.060 -5.132 1.00 92.56 102 LEU A N 1
ATOM 821 C CA . LEU A 1 102 ? -13.078 -2.003 -4.280 1.00 92.56 102 LEU A CA 1
ATOM 822 C C . LEU A 1 102 ? -13.182 -0.633 -3.617 1.00 92.56 102 LEU A C 1
ATOM 824 O O . LEU A 1 102 ? -12.177 -0.086 -3.179 1.00 92.56 102 LEU A O 1
ATOM 828 N N . ALA A 1 103 ? -14.407 -0.136 -3.480 1.00 92.50 103 ALA A N 1
ATOM 829 C CA . ALA A 1 103 ? -14.711 1.038 -2.672 1.00 92.50 103 ALA A CA 1
ATOM 830 C C . ALA A 1 103 ? -15.294 0.575 -1.335 1.00 92.50 103 ALA A C 1
ATOM 832 O O . ALA A 1 103 ? -16.345 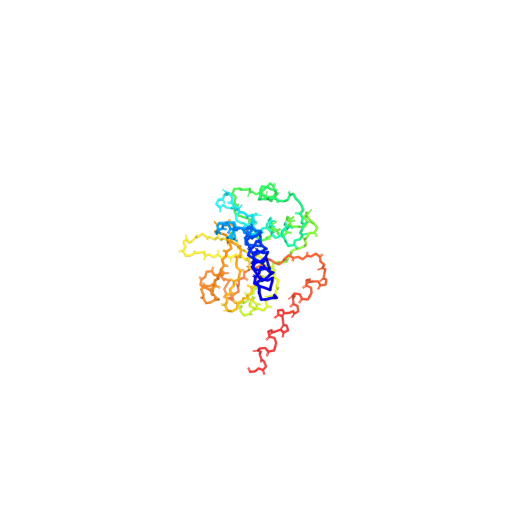-0.075 -1.317 1.00 92.50 103 ALA A O 1
ATOM 833 N N . LEU A 1 104 ? -14.625 0.900 -0.230 1.00 92.19 104 LEU A N 1
ATOM 834 C CA . LEU A 1 104 ? -14.990 0.436 1.110 1.00 92.19 104 LEU A CA 1
ATOM 835 C C . LEU A 1 104 ? -15.199 1.602 2.066 1.00 92.19 104 LEU A C 1
ATOM 837 O O . LEU A 1 104 ? -14.491 2.601 2.014 1.00 92.19 104 LEU A O 1
ATOM 841 N N . THR A 1 105 ? -16.145 1.458 2.986 1.00 92.38 105 THR A N 1
ATOM 842 C CA . THR A 1 105 ? -16.232 2.319 4.173 1.00 92.38 105 THR A CA 1
ATOM 843 C C . THR A 1 105 ? -15.083 2.017 5.137 1.00 92.38 105 THR A C 1
ATOM 845 O O . THR A 1 105 ? -14.489 0.937 5.094 1.00 92.38 105 THR A O 1
ATOM 848 N N . LEU A 1 106 ? -14.810 2.921 6.085 1.00 90.75 106 LEU A N 1
ATOM 849 C CA . LEU A 1 106 ? -13.772 2.683 7.099 1.00 90.75 106 LEU A CA 1
ATOM 850 C C . LEU A 1 106 ? -14.069 1.414 7.900 1.00 90.75 106 LEU A C 1
ATOM 852 O O . LEU A 1 106 ? -13.196 0.583 8.100 1.00 90.75 106 LEU A O 1
ATOM 856 N N . LYS A 1 107 ? -15.330 1.201 8.277 1.00 89.81 107 LYS A N 1
ATOM 857 C CA . LYS A 1 107 ? -15.769 -0.002 8.994 1.00 89.81 107 LYS A CA 1
ATOM 858 C C . LYS A 1 107 ? -15.498 -1.292 8.211 1.00 89.81 107 LYS A C 1
ATOM 860 O O . LYS A 1 107 ? -15.116 -2.292 8.813 1.00 89.81 107 LYS A O 1
ATOM 865 N N . GLU A 1 108 ? -15.702 -1.283 6.895 1.00 91.06 108 GLU A N 1
ATOM 866 C CA . GLU A 1 108 ? -15.405 -2.425 6.021 1.00 91.06 108 GLU A CA 1
ATOM 867 C C . GLU A 1 108 ? -13.898 -2.643 5.871 1.00 91.06 108 GLU A C 1
ATOM 869 O O . GLU A 1 108 ? -13.443 -3.776 6.013 1.00 91.06 108 GLU A O 1
ATOM 874 N N . LEU A 1 109 ? -13.123 -1.568 5.685 1.00 91.00 109 LEU A N 1
ATOM 875 C CA . LEU A 1 109 ? -11.660 -1.623 5.663 1.00 91.00 109 LEU A CA 1
ATOM 876 C C . LEU A 1 109 ? -11.111 -2.239 6.955 1.00 91.00 109 LEU A C 1
ATOM 878 O O . LEU A 1 109 ? -10.232 -3.095 6.910 1.00 91.00 109 LEU A O 1
ATOM 882 N N . LEU A 1 110 ? -11.680 -1.870 8.107 1.00 90.00 110 LEU A N 1
ATOM 883 C CA . LEU A 1 110 ? -11.258 -2.392 9.407 1.00 90.00 110 LEU A CA 1
ATOM 884 C C . LEU A 1 110 ? -11.529 -3.891 9.608 1.00 90.00 110 LEU A C 1
ATOM 886 O O . LEU A 1 110 ? -11.029 -4.497 10.558 1.00 90.00 110 LEU A O 1
ATOM 890 N N . ASN A 1 111 ? -12.326 -4.499 8.733 1.00 87.56 111 ASN A N 1
ATOM 891 C CA . ASN A 1 111 ? -12.604 -5.930 8.753 1.00 87.56 111 ASN A CA 1
ATOM 892 C C . ASN A 1 111 ? -11.664 -6.740 7.861 1.00 87.56 111 ASN A C 1
ATOM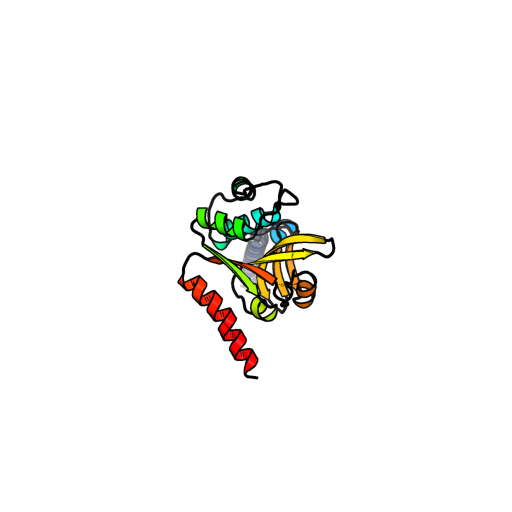 894 O O . ASN A 1 111 ? -11.699 -7.969 7.928 1.00 87.56 111 ASN A O 1
ATOM 898 N N . ILE A 1 112 ? -10.823 -6.076 7.069 1.00 85.75 112 ILE A N 1
ATOM 899 C CA . ILE A 1 112 ? -9.851 -6.738 6.212 1.00 85.75 112 ILE A CA 1
ATOM 900 C C . ILE A 1 112 ? -8.706 -7.307 7.058 1.00 85.75 112 ILE A C 1
ATOM 902 O O . ILE A 1 112 ? -8.104 -6.622 7.882 1.00 85.75 112 ILE A O 1
ATOM 906 N N . ASN A 1 113 ? -8.375 -8.573 6.807 1.00 85.00 113 ASN A N 1
ATOM 907 C CA . ASN A 1 113 ? -7.257 -9.296 7.421 1.00 85.00 113 ASN A CA 1
ATOM 908 C C . ASN A 1 113 ? -6.123 -9.609 6.425 1.00 85.00 113 ASN A C 1
ATOM 910 O O . ASN A 1 113 ? -5.204 -10.361 6.754 1.00 85.00 113 ASN A O 1
ATOM 914 N N . LYS A 1 114 ? -6.191 -9.063 5.207 1.00 92.31 114 LYS A N 1
ATOM 915 C CA . LYS A 1 114 ? -5.195 -9.247 4.147 1.00 92.31 114 LYS A CA 1
ATOM 916 C C . LYS A 1 114 ? -4.593 -7.903 3.730 1.00 92.31 114 LYS A C 1
ATOM 918 O O . LYS A 1 114 ? -5.290 -6.893 3.783 1.00 92.31 114 LYS A O 1
ATOM 923 N N . PRO A 1 115 ? -3.338 -7.874 3.259 1.00 96.19 115 PRO A N 1
ATOM 924 C CA . PRO A 1 115 ? -2.743 -6.643 2.768 1.00 96.19 115 PRO A CA 1
ATOM 925 C C . PRO A 1 115 ? -3.470 -6.104 1.529 1.00 96.19 115 PRO A C 1
ATOM 927 O O . PRO A 1 115 ? -3.749 -6.858 0.595 1.00 96.19 115 PRO A O 1
ATOM 930 N N . VAL A 1 116 ? -3.731 -4.800 1.506 1.00 97.50 116 VAL A N 1
ATOM 931 C CA . VAL A 1 116 ? -4.332 -4.087 0.366 1.00 97.50 116 VAL A CA 1
ATOM 932 C C . VAL A 1 116 ? -3.514 -2.850 0.029 1.00 97.50 116 VAL A C 1
ATOM 934 O O . VAL A 1 116 ? -2.907 -2.246 0.913 1.00 97.50 116 VAL A O 1
ATOM 937 N N . ILE A 1 117 ? -3.518 -2.455 -1.241 1.00 97.75 117 ILE A N 1
ATOM 938 C CA . ILE A 1 117 ? -2.996 -1.152 -1.657 1.00 97.75 117 ILE A CA 1
ATOM 939 C C . ILE A 1 117 ? -4.131 -0.137 -1.508 1.00 97.75 117 ILE A C 1
ATOM 941 O O . ILE A 1 117 ? -5.231 -0.374 -2.000 1.00 97.75 117 ILE A O 1
ATOM 945 N N . ALA A 1 118 ? -3.879 0.980 -0.838 1.00 95.81 118 ALA A N 1
ATOM 946 C CA . ALA A 1 118 ? -4.836 2.064 -0.656 1.00 95.81 118 ALA A CA 1
ATOM 947 C C . ALA A 1 118 ? -4.271 3.367 -1.223 1.00 95.81 118 ALA A C 1
ATOM 949 O O . ALA A 1 118 ? -3.055 3.561 -1.256 1.00 95.81 118 ALA A O 1
ATOM 950 N N . TYR A 1 119 ? -5.170 4.250 -1.641 1.00 91.62 119 TYR A N 1
ATOM 951 C CA . TYR A 1 119 ? -4.834 5.595 -2.088 1.00 91.62 119 TYR A CA 1
ATOM 952 C C . TYR A 1 119 ? -5.233 6.599 -1.004 1.00 91.62 119 TYR A C 1
ATOM 954 O O . TYR A 1 119 ? -6.361 6.570 -0.502 1.00 91.62 119 TYR A O 1
ATOM 962 N N . VAL A 1 120 ? -4.291 7.440 -0.590 1.00 90.56 120 VAL A N 1
ATOM 963 C CA . VAL A 1 120 ? -4.458 8.421 0.490 1.00 90.56 120 VAL A CA 1
ATOM 964 C C . VAL A 1 120 ? -4.024 9.800 0.015 1.00 90.56 120 VAL A C 1
ATOM 966 O O . VAL A 1 120 ? -3.173 9.914 -0.858 1.00 90.56 120 VAL A O 1
ATOM 969 N N . ASN A 1 121 ? -4.579 10.843 0.619 1.00 84.06 121 ASN A N 1
ATOM 970 C CA . ASN A 1 121 ? -4.141 12.220 0.442 1.00 84.06 121 ASN A CA 1
ATOM 971 C C . ASN A 1 121 ? -3.503 12.675 1.759 1.00 84.06 121 ASN A C 1
ATOM 973 O O . ASN A 1 121 ? -4.167 12.756 2.796 1.00 84.06 121 ASN A O 1
ATOM 977 N N . ASN A 1 122 ? -2.188 12.892 1.763 1.00 66.06 122 ASN A N 1
ATOM 978 C CA . ASN A 1 122 ? -1.530 13.410 2.959 1.00 66.06 122 ASN A CA 1
ATOM 979 C C . ASN A 1 122 ? -1.848 14.908 3.138 1.00 66.06 122 ASN A C 1
ATOM 981 O O . ASN A 1 122 ? -2.150 15.608 2.180 1.00 66.06 122 ASN A O 1
ATOM 985 N N . SER A 1 123 ? -1.732 15.437 4.362 1.00 54.22 123 SER A N 1
ATOM 986 C CA . SER A 1 123 ? -2.023 16.851 4.678 1.00 54.22 123 SER A CA 1
ATOM 987 C C . SER A 1 123 ? -1.215 17.889 3.877 1.00 54.22 123 SER A C 1
ATOM 989 O O . SER A 1 123 ? -1.456 19.084 4.025 1.00 54.22 123 SER A O 1
ATOM 991 N N . LEU A 1 124 ? -0.251 17.454 3.061 1.00 50.28 124 LEU A N 1
ATOM 992 C CA . LEU A 1 124 ? 0.552 18.284 2.163 1.00 50.28 124 LEU A CA 1
ATOM 993 C C . LEU A 1 124 ? 0.099 18.180 0.696 1.00 50.28 124 LEU A C 1
ATOM 995 O O . LEU A 1 124 ? 0.821 18.629 -0.190 1.00 50.28 124 LEU A O 1
ATOM 999 N N . ASN A 1 125 ? -1.105 17.652 0.452 1.00 50.31 125 ASN A N 1
ATOM 1000 C CA . ASN A 1 125 ? -1.776 17.638 -0.847 1.00 50.31 125 ASN A CA 1
ATOM 1001 C C . ASN A 1 125 ? -1.058 16.807 -1.924 1.00 50.31 125 ASN A C 1
ATOM 1003 O O . ASN A 1 125 ? -1.239 17.059 -3.115 1.00 50.31 125 ASN A O 1
ATOM 1007 N N . ASN A 1 126 ? -0.271 15.816 -1.499 1.00 66.62 126 ASN A N 1
ATOM 1008 C CA . ASN A 1 126 ? 0.298 14.817 -2.390 1.00 66.62 126 ASN A CA 1
ATOM 1009 C C . ASN A 1 126 ? -0.497 13.530 -2.208 1.00 66.62 126 ASN A C 1
ATOM 1011 O O . ASN A 1 126 ? -0.418 12.869 -1.162 1.00 66.62 126 ASN A O 1
ATOM 1015 N N . ASP A 1 127 ? -1.285 13.215 -3.224 1.00 76.69 127 ASP A N 1
ATOM 1016 C CA . ASP A 1 127 ? -1.901 11.913 -3.351 1.00 76.69 127 ASP A CA 1
ATOM 1017 C C . ASP A 1 127 ? -0.819 10.822 -3.377 1.00 76.69 127 ASP A C 1
ATOM 1019 O O . ASP A 1 127 ? 0.289 11.018 -3.880 1.00 76.69 127 ASP A O 1
ATOM 1023 N N . HIS A 1 128 ? -1.093 9.680 -2.748 1.00 89.81 128 HIS A N 1
ATOM 1024 C CA . HIS A 1 128 ? -0.058 8.685 -2.504 1.00 89.81 128 HIS A CA 1
ATOM 1025 C C . HIS A 1 128 ? -0.615 7.273 -2.349 1.00 89.81 128 HIS A C 1
ATOM 1027 O O . HIS A 1 128 ? -1.644 7.053 -1.706 1.00 89.81 128 HIS A O 1
ATOM 1033 N N . PHE A 1 129 ? 0.109 6.289 -2.885 1.00 94.88 129 PHE A N 1
ATOM 1034 C CA . PHE A 1 129 ? -0.185 4.876 -2.660 1.00 94.88 129 PHE A CA 1
ATOM 1035 C C . PHE A 1 129 ? 0.556 4.345 -1.440 1.00 94.88 129 PHE A C 1
ATOM 1037 O O . PHE A 1 129 ? 1.780 4.435 -1.342 1.00 94.88 129 PHE A O 1
ATOM 1044 N N . ILE A 1 130 ? -0.189 3.686 -0.562 1.00 96.00 130 ILE A N 1
ATOM 1045 C CA . ILE A 1 130 ? 0.342 2.960 0.590 1.00 96.00 130 ILE A CA 1
ATOM 1046 C C . ILE A 1 130 ? -0.160 1.519 0.587 1.00 96.00 130 ILE A C 1
ATOM 1048 O O . ILE A 1 130 ? -1.146 1.185 -0.072 1.00 96.00 130 ILE A O 1
ATOM 1052 N N . ILE A 1 131 ? 0.480 0.660 1.374 1.00 97.94 131 ILE A N 1
ATOM 1053 C CA . ILE A 1 131 ? -0.009 -0.692 1.647 1.00 97.94 131 ILE A CA 1
ATOM 1054 C C . ILE A 1 131 ? -0.494 -0.741 3.087 1.00 97.94 131 ILE A C 1
ATOM 1056 O O . ILE A 1 131 ? 0.268 -0.482 4.017 1.00 97.94 131 ILE A O 1
ATOM 1060 N N . ILE A 1 132 ? -1.748 -1.128 3.280 1.00 97.00 132 ILE A N 1
ATOM 1061 C CA . ILE A 1 132 ? -2.301 -1.436 4.596 1.00 97.00 132 ILE A CA 1
ATOM 1062 C C . ILE A 1 132 ? -2.118 -2.932 4.805 1.00 97.00 132 ILE A C 1
ATOM 1064 O O . ILE A 1 132 ? -2.776 -3.734 4.150 1.00 97.00 132 ILE A O 1
ATOM 1068 N N . ASN A 1 133 ? -1.214 -3.321 5.702 1.00 95.56 133 ASN A N 1
ATOM 1069 C CA . ASN A 1 133 ? -0.913 -4.726 5.985 1.00 95.56 133 ASN A CA 1
ATOM 1070 C C . ASN A 1 133 ? -1.952 -5.393 6.893 1.00 95.56 133 ASN A C 1
ATOM 1072 O O . ASN A 1 133 ? -2.065 -6.618 6.893 1.00 95.56 133 ASN A O 1
ATOM 1076 N N . GLY A 1 134 ? -2.663 -4.599 7.691 1.00 93.44 134 GLY A N 1
ATOM 1077 C CA . GLY A 1 134 ? -3.623 -5.070 8.680 1.00 93.44 134 GLY A CA 1
ATOM 1078 C C . GLY A 1 134 ? -3.776 -4.077 9.826 1.00 93.44 134 GLY A C 1
ATOM 1079 O O . GLY A 1 134 ? -3.329 -2.932 9.735 1.00 93.44 134 GLY A O 1
ATOM 1080 N N . ILE A 1 135 ? -4.414 -4.524 10.906 1.00 92.12 135 ILE A N 1
ATOM 1081 C CA . ILE A 1 135 ? -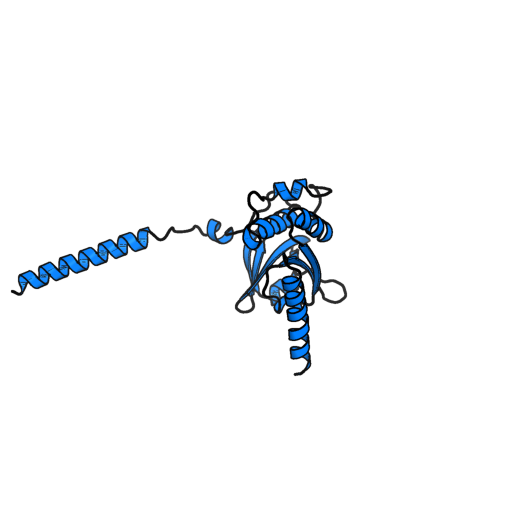4.738 -3.697 12.073 1.00 92.12 135 ILE A CA 1
ATOM 1082 C C . ILE A 1 135 ? -4.279 -4.397 13.339 1.00 92.12 135 ILE A C 1
ATOM 1084 O O . ILE A 1 135 ? -4.532 -5.586 13.530 1.00 92.12 135 ILE A O 1
ATOM 1088 N N . PHE A 1 136 ? -3.658 -3.636 14.230 1.00 90.44 136 PHE A N 1
ATOM 1089 C CA . PHE A 1 136 ? -3.246 -4.088 15.549 1.00 90.44 136 PHE A CA 1
ATOM 1090 C C . PHE A 1 136 ? -3.516 -2.980 16.568 1.00 90.44 136 PHE A C 1
ATOM 1092 O O . PHE A 1 136 ? -3.183 -1.827 16.326 1.00 90.44 136 PHE A O 1
ATOM 1099 N N . ASN A 1 137 ? -4.156 -3.298 17.698 1.00 89.88 137 ASN A N 1
ATOM 1100 C CA . ASN A 1 137 ? -4.435 -2.338 18.779 1.00 89.88 137 ASN A CA 1
ATOM 1101 C C . ASN A 1 137 ? -5.059 -0.991 18.334 1.00 89.88 137 ASN A C 1
ATOM 1103 O O . ASN A 1 137 ? -4.723 0.056 18.876 1.00 89.88 137 ASN A O 1
ATOM 1107 N N . LYS A 1 138 ? -6.016 -1.015 17.390 1.00 90.69 138 LYS A N 1
ATOM 1108 C CA . LYS A 1 138 ? -6.667 0.183 16.798 1.00 90.69 138 LYS A CA 1
ATOM 1109 C C . LYS A 1 138 ? -5.733 1.074 15.964 1.00 90.69 138 LYS A C 1
ATOM 1111 O O . LYS A 1 138 ? -6.063 2.231 15.690 1.00 90.69 138 LYS A O 1
ATOM 1116 N N . GLU A 1 139 ? -4.610 0.530 15.522 1.00 94.75 139 GLU A N 1
ATOM 1117 C CA . GLU A 1 139 ? -3.697 1.160 14.579 1.00 94.75 139 GLU A CA 1
ATOM 1118 C C . GLU A 1 139 ? -3.600 0.318 13.308 1.00 94.75 139 GLU A C 1
ATOM 1120 O O . GLU A 1 139 ? -3.581 -0.913 13.351 1.00 94.75 139 GLU A O 1
ATOM 1125 N N . LEU A 1 140 ? -3.557 0.992 12.167 1.00 95.19 140 LEU A N 1
ATOM 1126 C CA . LEU A 1 140 ? -3.269 0.402 10.872 1.00 95.19 140 LEU A CA 1
ATOM 1127 C C . LEU A 1 140 ? -1.760 0.240 10.740 1.00 95.19 140 LEU A C 1
ATOM 1129 O O . LEU A 1 140 ? -1.010 1.185 10.975 1.00 95.19 140 LEU A O 1
ATOM 1133 N N . LEU A 1 141 ? -1.325 -0.953 10.349 1.00 95.75 141 LEU A N 1
ATOM 1134 C CA . LEU A 1 141 ? 0.068 -1.236 10.025 1.00 95.75 141 LEU A CA 1
ATOM 1135 C C . LEU A 1 141 ? 0.294 -0.898 8.554 1.00 95.75 141 LEU A C 1
ATOM 1137 O O . LEU A 1 141 ? -0.246 -1.574 7.675 1.00 95.75 141 LEU A O 1
ATOM 1141 N N . ILE A 1 142 ? 1.078 0.139 8.286 1.00 96.12 142 ILE A N 1
ATOM 1142 C CA . ILE A 1 142 ? 1.247 0.717 6.954 1.00 96.12 142 ILE A CA 1
ATOM 1143 C C . ILE A 1 142 ? 2.674 0.484 6.462 1.00 96.12 142 ILE A C 1
ATOM 1145 O O . ILE A 1 142 ? 3.636 0.697 7.196 1.00 96.12 142 ILE A O 1
ATOM 1149 N N . SER A 1 143 ? 2.798 0.067 5.203 1.00 97.19 143 SER A N 1
ATOM 1150 C CA . SER A 1 143 ? 4.040 0.120 4.433 1.00 97.19 143 SER A CA 1
ATOM 1151 C C . SER A 1 143 ? 3.902 1.215 3.380 1.00 97.19 143 SER A C 1
ATOM 1153 O O . SER A 1 143 ? 3.134 1.083 2.427 1.00 97.19 143 SER A O 1
ATOM 1155 N N . ASP A 1 144 ? 4.632 2.307 3.574 1.00 95.75 144 ASP A N 1
ATOM 1156 C CA . ASP A 1 144 ? 4.599 3.488 2.718 1.00 95.75 144 ASP A CA 1
ATOM 1157 C C . ASP A 1 144 ? 5.890 3.572 1.882 1.00 95.75 144 ASP A C 1
ATOM 1159 O O . ASP A 1 144 ? 6.975 3.748 2.452 1.00 95.75 144 ASP A O 1
ATOM 1163 N N . PRO A 1 145 ? 5.822 3.468 0.544 1.00 95.81 145 PRO A N 1
ATOM 1164 C CA . PRO A 1 145 ? 7.012 3.505 -0.303 1.00 95.81 145 PRO A CA 1
ATOM 1165 C C . PRO A 1 145 ? 7.858 4.782 -0.180 1.00 95.81 145 PRO A C 1
ATOM 1167 O O . PRO A 1 145 ? 9.072 4.716 -0.390 1.00 95.81 145 PRO A O 1
ATOM 1170 N N . ALA A 1 146 ? 7.264 5.913 0.216 1.00 93.50 146 ALA A N 1
ATOM 1171 C CA . ALA A 1 146 ? 7.936 7.198 0.413 1.00 93.50 146 ALA A CA 1
ATOM 1172 C C . ALA A 1 146 ? 8.519 7.356 1.820 1.00 93.50 146 ALA A C 1
ATOM 1174 O O . ALA A 1 146 ? 9.574 7.969 1.981 1.00 93.50 146 ALA A O 1
ATOM 1175 N N . ILE A 1 147 ? 7.936 6.735 2.857 1.00 93.25 147 ILE A N 1
ATOM 1176 C CA . ILE A 1 147 ? 8.372 6.930 4.264 1.00 93.25 147 ILE A CA 1
ATOM 1177 C C . ILE A 1 147 ? 8.977 5.684 4.937 1.00 93.25 147 ILE A C 1
ATOM 1179 O O . ILE A 1 147 ? 9.972 5.809 5.657 1.00 93.25 147 ILE A O 1
ATOM 1183 N N . GLY A 1 148 ? 8.418 4.505 4.680 1.00 94.88 148 GLY A N 1
ATOM 1184 C CA . GLY A 1 148 ? 8.788 3.215 5.259 1.00 94.88 148 GLY A CA 1
ATOM 1185 C C . GLY A 1 148 ? 7.607 2.610 6.017 1.00 94.88 148 GLY A C 1
ATOM 1186 O O . GLY A 1 148 ? 6.465 3.032 5.848 1.00 94.88 148 GLY A O 1
ATOM 1187 N N . ASN A 1 149 ? 7.869 1.630 6.872 1.00 96.56 149 ASN A N 1
ATOM 1188 C CA . ASN A 1 149 ? 6.853 1.031 7.726 1.00 96.56 149 ASN A CA 1
ATOM 1189 C C . ASN A 1 149 ? 6.552 1.920 8.937 1.00 96.56 149 ASN A C 1
ATOM 1191 O O . ASN A 1 149 ? 7.470 2.403 9.606 1.00 96.56 149 ASN A O 1
ATOM 1195 N N . TYR A 1 150 ? 5.270 2.091 9.247 1.00 94.69 150 TYR A N 1
ATOM 1196 C CA . TYR A 1 150 ? 4.800 2.758 10.461 1.00 94.69 150 TYR A CA 1
ATOM 1197 C C . TYR A 1 150 ? 3.413 2.250 10.867 1.00 94.69 150 TYR A C 1
ATOM 1199 O O . TYR A 1 150 ? 2.722 1.595 10.085 1.00 94.69 150 TYR A O 1
ATOM 1207 N N . SER A 1 151 ? 3.001 2.547 12.099 1.00 95.19 151 SER A N 1
ATOM 1208 C CA . SER A 1 151 ? 1.612 2.389 12.525 1.00 95.19 151 SER A CA 1
ATOM 1209 C C . SER A 1 151 ? 0.914 3.746 12.565 1.00 95.19 151 SER A C 1
ATOM 1211 O O . SER A 1 151 ? 1.529 4.772 12.860 1.00 95.19 151 SER A O 1
ATOM 1213 N N . LEU A 1 152 ? -0.374 3.764 12.229 1.00 94.25 152 LEU A N 1
ATOM 1214 C CA . LEU A 1 152 ? -1.197 4.970 12.252 1.00 94.25 152 LEU A CA 1
ATOM 1215 C C . LEU A 1 152 ? -2.525 4.670 12.931 1.00 94.25 152 LEU A C 1
ATOM 1217 O O . LEU A 1 152 ? -3.199 3.699 12.587 1.00 94.25 152 LEU A O 1
ATOM 1221 N N . LYS A 1 153 ? -2.940 5.509 13.881 1.00 95.81 153 LYS A N 1
ATOM 1222 C CA . LYS A 1 153 ? -4.248 5.357 14.526 1.00 95.81 153 LYS A CA 1
ATOM 1223 C C . LYS A 1 153 ? -5.353 5.429 13.486 1.00 95.81 153 LYS A C 1
ATOM 1225 O O . LYS A 1 153 ? -5.331 6.284 12.605 1.00 95.81 153 LYS A O 1
ATOM 1230 N N . VAL A 1 154 ? -6.370 4.587 13.640 1.00 94.06 154 VAL A N 1
ATOM 1231 C CA . VAL A 1 154 ? -7.526 4.562 12.730 1.00 94.06 154 VAL A CA 1
ATOM 1232 C C . VAL A 1 154 ? -8.186 5.942 12.595 1.00 94.06 154 VAL A C 1
ATOM 1234 O O . VAL A 1 154 ? -8.532 6.345 11.491 1.00 94.06 154 VAL A O 1
ATOM 1237 N N . SER A 1 155 ? -8.287 6.698 13.692 1.00 92.81 155 SER A N 1
ATOM 1238 C CA . SER A 1 155 ? -8.836 8.062 13.699 1.00 92.81 155 SER A CA 1
ATOM 1239 C C . SER A 1 155 ? -7.993 9.080 12.930 1.00 92.81 155 SER A C 1
ATOM 1241 O O . SER A 1 155 ? -8.513 10.099 12.488 1.00 92.81 155 SER A O 1
ATOM 1243 N N . ASP A 1 156 ? -6.684 8.853 12.823 1.00 92.62 156 ASP A N 1
ATOM 1244 C CA . ASP A 1 156 ? -5.789 9.727 12.063 1.00 92.62 156 ASP A CA 1
ATOM 1245 C C . ASP A 1 156 ? -5.752 9.314 10.593 1.00 92.62 156 ASP A C 1
ATOM 1247 O O . ASP A 1 156 ? -5.742 10.174 9.718 1.00 92.62 156 ASP A O 1
ATOM 1251 N N . PHE A 1 157 ? -5.844 8.012 10.318 1.00 92.81 157 PHE A N 1
ATOM 1252 C CA . PHE A 1 157 ? -6.012 7.498 8.964 1.00 92.81 157 PHE A CA 1
ATOM 1253 C C . PHE A 1 157 ? -7.290 8.015 8.294 1.00 92.81 157 PHE A C 1
ATOM 1255 O O . PHE A 1 157 ? -7.246 8.427 7.140 1.00 92.81 157 PHE A O 1
ATOM 1262 N N . GLU A 1 158 ? -8.413 8.061 9.016 1.00 90.12 158 GLU A N 1
ATOM 1263 C CA . GLU A 1 158 ? -9.690 8.573 8.492 1.00 90.12 158 GLU A CA 1
ATOM 1264 C C . GLU A 1 158 ? -9.579 9.996 7.918 1.00 90.12 158 GLU A C 1
ATOM 1266 O O . GLU A 1 158 ? -10.291 10.337 6.980 1.00 90.12 158 GLU A O 1
ATOM 1271 N N . LYS A 1 159 ? -8.653 10.811 8.438 1.00 89.31 159 LYS A N 1
ATOM 1272 C CA . LYS A 1 159 ? -8.433 12.193 7.985 1.00 89.31 159 LYS A CA 1
ATOM 1273 C C . LYS A 1 159 ? -7.659 12.282 6.671 1.00 89.31 159 LYS A C 1
ATOM 1275 O O . LYS A 1 159 ? -7.770 13.294 5.991 1.00 89.31 159 LYS A O 1
ATOM 1280 N N . ILE A 1 160 ? -6.849 11.270 6.358 1.00 89.00 160 ILE A N 1
ATOM 1281 C CA . ILE A 1 160 ? -5.985 11.239 5.166 1.00 89.00 160 ILE A CA 1
ATOM 1282 C C . ILE A 1 160 ? -6.503 10.283 4.093 1.00 89.00 160 ILE A C 1
ATOM 1284 O O . ILE A 1 160 ? -5.999 10.261 2.973 1.00 89.00 160 ILE A O 1
ATOM 1288 N N . TRP A 1 161 ? -7.474 9.434 4.419 1.00 90.19 161 TRP A N 1
ATOM 1289 C CA . TRP A 1 161 ? -7.989 8.482 3.454 1.00 90.19 161 TRP A CA 1
ATOM 1290 C C . TRP A 1 161 ? -8.879 9.197 2.443 1.00 90.19 161 TRP A C 1
ATOM 1292 O O . TRP A 1 161 ? -9.850 9.851 2.820 1.00 90.19 161 TRP A O 1
ATOM 1302 N N . LEU A 1 162 ? -8.544 9.086 1.155 1.00 83.81 162 LEU A N 1
ATOM 1303 C CA . LEU A 1 162 ? -9.297 9.766 0.112 1.00 83.81 162 LEU A CA 1
ATOM 1304 C C . LEU A 1 162 ? -10.661 9.090 -0.052 1.00 83.81 162 LEU A C 1
ATOM 1306 O O . LEU A 1 162 ? -10.755 7.948 -0.507 1.00 83.81 162 LEU A O 1
ATOM 1310 N N . LEU A 1 163 ? -11.718 9.805 0.329 1.00 85.50 163 LEU A N 1
ATOM 1311 C CA . LEU A 1 163 ? -13.085 9.310 0.258 1.00 85.50 163 LEU A CA 1
ATOM 1312 C C . LEU A 1 163 ? -13.811 9.850 -0.974 1.00 85.50 163 LEU A C 1
ATOM 1314 O O . LEU A 1 163 ? -13.759 11.033 -1.305 1.00 85.50 163 LEU A O 1
ATOM 1318 N N . ARG A 1 164 ? -14.575 8.965 -1.600 1.00 84.06 164 ARG A N 1
ATOM 1319 C CA . ARG A 1 164 ? -15.628 9.270 -2.564 1.00 84.06 164 ARG A CA 1
ATOM 1320 C C . ARG A 1 164 ? -16.806 9.951 -1.856 1.00 84.06 164 ARG A C 1
ATOM 1322 O O . ARG A 1 164 ? -16.935 9.912 -0.630 1.00 84.06 164 ARG A O 1
ATOM 1329 N N . ASN A 1 165 ? -17.740 10.486 -2.642 1.00 83.31 165 ASN A N 1
ATOM 1330 C CA . ASN A 1 165 ? -18.950 11.150 -2.134 1.00 83.31 165 ASN A CA 1
ATOM 1331 C C . ASN A 1 165 ? -19.813 10.263 -1.212 1.00 83.31 165 ASN A C 1
ATOM 1333 O O . ASN A 1 165 ? -20.533 10.780 -0.361 1.00 83.31 165 ASN A O 1
ATOM 1337 N N . ASP A 1 166 ? -19.740 8.936 -1.346 1.00 85.06 166 ASP A N 1
ATOM 1338 C CA . ASP A 1 166 ? -20.449 7.965 -0.503 1.00 85.06 166 ASP A CA 1
ATOM 1339 C C . ASP A 1 166 ? -19.667 7.553 0.762 1.00 85.06 166 ASP A C 1
ATOM 1341 O O . ASP A 1 166 ? -20.021 6.567 1.410 1.00 85.06 166 ASP A O 1
ATOM 1345 N N . LYS A 1 167 ? -18.632 8.321 1.140 1.00 87.88 167 LYS A N 1
ATOM 1346 C CA . LYS A 1 167 ? -17.743 8.074 2.293 1.00 87.88 167 LYS A CA 1
ATOM 1347 C C . LYS A 1 167 ? -16.978 6.749 2.208 1.00 87.88 167 LYS A C 1
ATOM 1349 O O . LYS A 1 167 ? -16.707 6.113 3.230 1.00 87.88 167 LYS A O 1
ATOM 1354 N N . LYS A 1 168 ? -16.637 6.327 0.991 1.00 89.75 168 LYS A N 1
ATOM 1355 C CA . LYS A 1 168 ? -15.831 5.131 0.738 1.00 89.75 168 LYS A CA 1
ATOM 1356 C C . LYS A 1 168 ? -14.499 5.486 0.115 1.00 89.75 168 LYS A C 1
ATOM 1358 O O . LYS A 1 168 ? -14.464 6.338 -0.763 1.00 89.75 168 LYS A O 1
ATOM 1363 N N . GLY A 1 169 ? -13.433 4.820 0.531 1.00 91.44 169 GLY A N 1
ATOM 1364 C CA . GLY A 1 169 ? -12.132 4.936 -0.114 1.00 91.44 169 GLY A CA 1
ATOM 1365 C C . GLY A 1 169 ? -11.857 3.753 -1.031 1.00 91.44 169 GLY A C 1
ATOM 1366 O O . GLY A 1 169 ? -12.303 2.630 -0.771 1.00 91.44 169 GLY A O 1
ATOM 1367 N N . ASP A 1 170 ? -11.128 4.025 -2.109 1.00 92.62 170 ASP A N 1
ATOM 1368 C CA . ASP A 1 170 ? -10.739 3.015 -3.084 1.00 92.62 170 ASP A CA 1
ATOM 1369 C C . ASP A 1 170 ? -9.497 2.248 -2.594 1.00 92.62 170 ASP A C 1
ATOM 1371 O O . ASP A 1 170 ? -8.512 2.828 -2.122 1.00 92.62 170 ASP A O 1
ATOM 1375 N N . ILE A 1 171 ? -9.555 0.922 -2.703 1.00 95.69 171 ILE A N 1
ATOM 1376 C CA . ILE A 1 171 ? -8.448 0.005 -2.425 1.00 95.69 171 ILE A CA 1
ATOM 1377 C C . ILE A 1 171 ? -8.288 -0.990 -3.570 1.00 95.69 171 ILE A C 1
ATOM 1379 O O . ILE A 1 171 ? -9.233 -1.276 -4.307 1.00 95.69 171 ILE A O 1
ATOM 1383 N N . LEU A 1 172 ? -7.095 -1.563 -3.685 1.00 97.19 172 LEU A N 1
ATOM 1384 C CA . LEU A 1 172 ? -6.782 -2.655 -4.593 1.00 97.19 172 LEU A CA 1
ATOM 1385 C C . LEU A 1 172 ? -6.334 -3.874 -3.790 1.00 97.19 172 LEU A C 1
ATOM 1387 O O . LEU A 1 172 ? -5.311 -3.853 -3.100 1.00 97.19 172 LEU A O 1
ATOM 1391 N N . TYR A 1 173 ? -7.112 -4.946 -3.902 1.00 96.88 173 TYR A N 1
ATOM 1392 C CA . TYR A 1 173 ? -6.783 -6.246 -3.334 1.00 96.88 173 TYR A CA 1
ATOM 1393 C C . TYR A 1 173 ? -6.160 -7.135 -4.407 1.00 96.88 173 TYR A C 1
ATOM 1395 O O . TYR A 1 173 ? -6.728 -7.282 -5.488 1.00 96.88 173 TYR A O 1
ATOM 1403 N N . LEU A 1 174 ? -5.005 -7.729 -4.111 1.00 97.31 174 LEU A N 1
ATOM 1404 C CA . LEU A 1 174 ? -4.333 -8.686 -4.987 1.00 97.31 174 LEU A CA 1
ATOM 1405 C C . LEU A 1 174 ? -4.602 -10.106 -4.491 1.00 97.31 174 LEU A C 1
ATOM 1407 O O . LEU A 1 174 ? -4.570 -10.353 -3.289 1.00 97.31 174 LEU A O 1
ATOM 1411 N N . HIS A 1 175 ? -4.792 -11.047 -5.411 1.00 95.50 175 HIS A N 1
ATOM 1412 C CA . HIS A 1 175 ? -5.021 -12.452 -5.091 1.00 95.50 175 HIS A CA 1
ATOM 1413 C C . HIS A 1 175 ? -4.501 -13.377 -6.196 1.00 95.50 175 HIS A C 1
ATOM 1415 O O . HIS A 1 175 ? -4.379 -12.995 -7.361 1.00 95.50 175 HIS A O 1
ATOM 1421 N N . ARG A 1 176 ? -4.211 -14.630 -5.835 1.00 92.06 176 ARG A N 1
ATOM 1422 C CA . ARG A 1 176 ? -3.806 -15.669 -6.798 1.00 92.06 176 ARG A CA 1
ATOM 1423 C C . ARG A 1 176 ? -4.971 -16.588 -7.163 1.00 92.06 176 ARG A C 1
ATOM 1425 O O . ARG A 1 176 ? -5.198 -16.847 -8.338 1.00 92.06 176 ARG A O 1
ATOM 1432 N N . ASP A 1 177 ? -5.722 -17.041 -6.161 1.00 87.69 177 ASP A N 1
ATOM 1433 C CA . ASP A 1 177 ? -6.838 -17.979 -6.317 1.00 87.69 177 ASP A CA 1
ATOM 1434 C C . ASP A 1 177 ? -8.192 -17.246 -6.300 1.00 87.69 177 ASP A C 1
ATOM 1436 O O . ASP A 1 177 ? -8.389 -16.256 -5.594 1.00 87.69 177 ASP A O 1
ATOM 1440 N N . SER A 1 178 ? -9.138 -17.753 -7.084 1.00 79.56 178 SER A N 1
ATOM 1441 C CA . SER A 1 178 ? -10.553 -17.386 -7.060 1.00 79.56 178 SER A CA 1
ATOM 1442 C C . SER A 1 178 ? -11.203 -17.588 -5.684 1.00 79.56 178 SER A C 1
ATOM 1444 O O . SER A 1 178 ? -12.006 -16.752 -5.265 1.00 79.56 178 SER A O 1
ATOM 1446 N N . LYS A 1 179 ? -10.827 -18.646 -4.950 1.00 83.81 179 LYS A N 1
ATOM 1447 C CA . LYS A 1 179 ? -11.346 -18.916 -3.602 1.00 83.81 179 LYS A CA 1
ATOM 1448 C C . LYS A 1 179 ? -10.938 -17.832 -2.603 1.00 83.81 179 LYS A C 1
ATOM 1450 O O . LYS A 1 179 ? -11.779 -17.376 -1.836 1.00 83.81 179 LYS A O 1
ATOM 1455 N N . ASP A 1 180 ? -9.684 -17.387 -2.658 1.00 82.81 180 ASP A N 1
ATOM 1456 C CA . ASP A 1 180 ? -9.154 -16.327 -1.788 1.00 82.81 180 ASP A CA 1
ATOM 1457 C C . ASP A 1 180 ? -9.874 -14.988 -2.022 1.00 82.81 180 ASP A C 1
ATOM 1459 O O . ASP A 1 180 ? -10.258 -14.307 -1.074 1.00 82.81 180 ASP A O 1
ATOM 1463 N N . HIS A 1 181 ? -10.180 -14.658 -3.281 1.00 84.31 181 HIS A N 1
ATOM 1464 C CA . HIS A 1 181 ? -11.027 -13.508 -3.609 1.00 84.31 181 HIS A CA 1
ATOM 1465 C C . HIS A 1 181 ? -12.440 -13.619 -3.011 1.00 84.31 181 HIS A C 1
ATOM 1467 O O . HIS A 1 181 ? -12.946 -12.654 -2.438 1.00 84.31 181 HIS A O 1
ATOM 1473 N N . LEU A 1 182 ? -13.090 -14.780 -3.125 1.00 81.62 182 LEU A N 1
ATOM 1474 C CA . LEU A 1 182 ? -14.441 -14.973 -2.587 1.00 81.62 182 LEU A CA 1
ATOM 1475 C C . LEU A 1 182 ? -14.465 -14.876 -1.059 1.00 81.62 182 LEU A C 1
ATOM 1477 O O . LEU A 1 182 ? -15.349 -14.222 -0.510 1.00 81.62 182 LEU A O 1
ATOM 1481 N N . GLU A 1 183 ? -13.481 -15.473 -0.385 1.00 84.75 183 GLU A N 1
ATOM 1482 C CA . GLU A 1 183 ? -13.325 -15.387 1.069 1.00 84.75 183 GLU A CA 1
ATOM 1483 C C . GLU A 1 183 ? -13.096 -13.939 1.524 1.00 84.75 183 GLU A C 1
ATOM 1485 O O . GLU A 1 183 ? -13.710 -13.482 2.489 1.00 84.75 183 GLU A O 1
ATOM 1490 N N . PHE A 1 184 ? -12.266 -13.186 0.800 1.00 85.50 184 PHE A N 1
ATOM 1491 C CA . PHE A 1 184 ? -12.036 -11.769 1.070 1.00 85.50 184 PHE A CA 1
ATOM 1492 C C . PHE A 1 184 ? -13.337 -10.952 0.992 1.00 85.50 184 PHE A C 1
ATOM 1494 O O . PHE A 1 184 ? -13.663 -10.203 1.916 1.00 85.50 184 PHE A O 1
ATOM 1501 N N . ILE A 1 185 ? -14.121 -11.130 -0.077 1.00 84.12 185 ILE A N 1
ATOM 1502 C CA . ILE A 1 185 ? -15.397 -10.423 -0.259 1.00 84.12 185 ILE A CA 1
ATOM 1503 C C . ILE A 1 185 ? -16.438 -10.850 0.785 1.00 84.12 185 ILE A C 1
ATOM 1505 O O . ILE A 1 185 ? -17.185 -10.000 1.284 1.00 84.12 185 ILE A O 1
ATOM 1509 N N . ASP A 1 186 ? -16.512 -12.139 1.123 1.00 83.12 186 ASP A N 1
ATOM 1510 C CA . ASP A 1 186 ? -17.454 -12.629 2.131 1.00 83.12 186 ASP A CA 1
ATOM 1511 C C . ASP A 1 186 ? -17.126 -12.078 3.522 1.00 83.12 186 ASP A C 1
ATOM 1513 O O . ASP A 1 186 ? -18.014 -11.568 4.202 1.00 83.12 186 ASP A O 1
ATOM 1517 N N . ASN A 1 187 ? -15.847 -12.047 3.906 1.00 81.88 187 ASN A N 1
ATOM 1518 C CA . ASN A 1 187 ? -15.411 -11.488 5.188 1.00 81.88 187 ASN A CA 1
ATOM 1519 C C . ASN A 1 187 ? -15.819 -10.016 5.362 1.00 81.88 187 ASN A C 1
ATOM 1521 O O . ASN A 1 187 ? -16.240 -9.613 6.452 1.00 81.88 187 ASN A O 1
ATOM 1525 N N . ILE A 1 188 ? -15.770 -9.221 4.288 1.00 82.00 188 ILE A N 1
ATOM 1526 C CA . ILE A 1 188 ? -16.243 -7.829 4.299 1.00 82.00 188 ILE A CA 1
ATOM 1527 C C . ILE A 1 188 ? -17.762 -7.775 4.550 1.00 82.00 188 ILE A C 1
ATOM 1529 O O . ILE A 1 188 ? -18.228 -7.025 5.414 1.00 82.00 188 I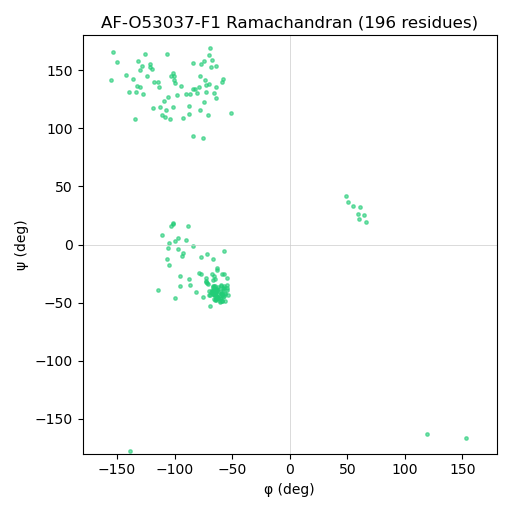LE A O 1
ATOM 1533 N N . LYS A 1 189 ? -18.544 -8.597 3.838 1.00 73.25 189 LYS A N 1
ATOM 1534 C CA . LYS A 1 189 ? -20.021 -8.585 3.877 1.00 73.25 189 LYS A CA 1
ATOM 1535 C C . LYS A 1 189 ? -20.608 -9.207 5.148 1.00 73.25 189 LYS A C 1
ATOM 1537 O O . LYS A 1 189 ? -21.532 -8.647 5.747 1.00 73.25 189 LYS A O 1
ATOM 1542 N N . THR A 1 190 ? -20.093 -10.356 5.572 1.00 63.00 190 THR A N 1
ATOM 1543 C CA . THR A 1 190 ? -20.594 -11.142 6.709 1.00 63.00 190 THR A CA 1
ATOM 1544 C C . THR A 1 190 ? -20.401 -10.389 8.022 1.00 63.00 190 THR A C 1
ATOM 1546 O O . THR A 1 190 ? -21.321 -10.304 8.842 1.00 63.00 190 THR A O 1
ATOM 1549 N N . LYS A 1 191 ? -19.256 -9.722 8.191 1.00 57.97 191 LYS A N 1
ATOM 1550 C CA . LYS A 1 191 ? -18.981 -8.913 9.383 1.00 57.97 191 LYS A CA 1
ATOM 1551 C C . LYS A 1 191 ? -19.785 -7.606 9.404 1.00 57.97 191 LYS A C 1
ATOM 1553 O O . LYS A 1 191 ? -20.186 -7.157 10.476 1.00 57.97 191 LYS A O 1
ATOM 1558 N N . HIS A 1 192 ? -20.133 -7.050 8.238 1.00 52.97 192 HIS A N 1
ATOM 1559 C CA . HIS A 1 192 ? -21.072 -5.927 8.140 1.00 52.97 192 HIS A CA 1
ATOM 1560 C C . HIS A 1 192 ? -22.497 -6.316 8.578 1.00 52.97 192 HIS A C 1
ATOM 1562 O O . HIS A 1 192 ? -23.141 -5.556 9.300 1.00 52.97 192 HIS A O 1
ATOM 1568 N N . ARG A 1 193 ? -22.982 -7.514 8.210 1.00 46.19 193 ARG A N 1
ATOM 1569 C CA . ARG A 1 193 ? -24.308 -8.024 8.626 1.00 46.19 193 ARG A CA 1
ATOM 1570 C C . ARG A 1 193 ? -24.429 -8.256 10.133 1.00 46.19 193 ARG A C 1
ATOM 1572 O O . ARG A 1 193 ? -25.475 -7.951 10.698 1.00 46.19 193 ARG A O 1
ATOM 1579 N N . LEU A 1 194 ? -23.382 -8.761 10.786 1.00 52.19 194 LEU A N 1
ATOM 1580 C CA . LEU A 1 194 ? -23.381 -8.966 12.242 1.00 52.19 194 LEU A CA 1
ATOM 1581 C C . LEU A 1 194 ? -23.437 -7.642 13.020 1.00 52.19 194 LEU A C 1
ATOM 1583 O O . LEU A 1 194 ? -24.048 -7.580 14.079 1.00 52.19 194 LEU A O 1
ATOM 1587 N N . LEU A 1 195 ? -22.871 -6.565 12.470 1.00 44.28 195 LEU A N 1
ATOM 1588 C CA . LEU A 1 195 ? -22.843 -5.241 13.101 1.00 44.28 195 LEU A CA 1
ATOM 1589 C C . LEU A 1 195 ? -24.112 -4.398 12.862 1.00 44.28 195 LEU A C 1
ATOM 1591 O O . LEU A 1 195 ? -24.156 -3.265 13.329 1.00 44.28 195 LEU A O 1
ATOM 1595 N N . LEU A 1 196 ? -25.097 -4.903 12.109 1.00 42.97 196 LEU A N 1
ATOM 1596 C CA . LEU A 1 196 ? -26.411 -4.269 11.897 1.00 42.97 196 LEU A CA 1
ATOM 1597 C C . LEU A 1 196 ? -27.543 -4.962 12.677 1.00 42.97 196 LEU A C 1
ATOM 1599 O O . LEU A 1 196 ? -28.692 -4.541 12.590 1.00 42.97 196 LEU A O 1
ATOM 1603 N N . ARG A 1 197 ? -27.236 -6.056 13.387 1.00 37.56 197 ARG A N 1
ATOM 1604 C CA . ARG A 1 197 ? -28.195 -6.839 14.185 1.00 37.56 197 ARG A CA 1
ATOM 1605 C C . ARG A 1 197 ? -28.155 -6.531 15.689 1.00 37.56 197 ARG A C 1
ATOM 1607 O O . ARG A 1 197 ? -28.899 -7.173 16.424 1.00 37.56 197 ARG A O 1
ATOM 1614 N N . ASN A 1 198 ? -27.332 -5.571 16.113 1.00 35.84 198 ASN A N 1
ATOM 1615 C CA . ASN A 1 198 ? -27.235 -5.091 17.494 1.00 35.84 198 ASN A CA 1
ATOM 1616 C C . ASN A 1 198 ? -27.728 -3.653 17.590 1.00 35.84 198 ASN A C 1
ATOM 1618 O O . ASN A 1 198 ? -27.275 -2.846 16.746 1.00 35.84 198 ASN A O 1
#